Protein AF-A0A1G6M9G3-F1 (afdb_monomer)

Radius of gyration: 23.03 Å; Cα contacts (8 Å, |Δi|>4): 434; chains: 1; bounding box: 48×39×80 Å

Foldseek 3Di:
DDDDDDPPPPDDPDDPDPDDQDEDEAQDKDKDWWAPDFAPDDKDKDKPDDFDKDKAFDAAPDDDDPVSCVRRPPTGIIIIGHHFPDQDQAKIKMKIWTFHDPYPVGTDTDIDIHIHGALWHWDFPVPQEDEAQDKTKTFTPVQFQKDWDPDDPQWDWDGDRRIITIHGHNPDDWAKDKTKIARPVDRRRIHIDIGTHD

Mean predicted aligned error: 11.45 Å

Secondary structure (DSSP, 8-state):
------------S-----SS--EE-TT-EEEEEEPSPBPSS--EEEESSS---EEEEE---S---HHHHHHHTT-EEEEEEPPSS---SS-EEEEEEEEESSSTTT-EEEEEEEEE--SS-EE-TT-SEE-TT-EEEEEETT---EEESSPPTTEEEEEETTEEEEEEPTTPPSEEEEEEEEETTEEEEEEEEEEEE-

Sequence (198 aa):
MRISDHPIIRERYADFGPTLAASMQPGGDGFVLVPSPIAPFPTTVVVGGTLAVNAQLVPATATLSAQTTAFLGDGGAMQVQAPVGEPPEDTVPLTITIQVGADAASAVPVRCTFDLVPAFTLTSAGGFNVAPGTTITLTSSDGTAIQAVSPPAGLTIVATGADLAVTVDAGHAVGPVTVQAVDGGNAQRQARRVITVA

pLDDT: mean 75.89, std 20.18, range [24.64, 98.0]

Solvent-accessible surface area (backbone atoms only — not comparable to full-atom values): 11332 Å² total; per-residue (Å²): 141,80,88,75,88,72,81,81,79,80,75,68,96,71,78,88,68,84,81,73,66,52,71,41,43,47,56,36,80,45,75,48,80,39,56,50,44,63,23,99,63,86,70,47,77,48,52,62,76,90,65,72,66,51,71,46,83,40,77,76,80,70,91,67,53,72,69,55,47,66,69,22,62,85,30,42,33,30,42,35,37,39,35,66,96,58,35,42,56,52,76,29,58,32,39,37,40,38,51,37,16,89,35,84,90,67,38,44,79,46,77,50,67,33,34,40,35,32,72,42,36,61,41,45,97,81,56,52,69,44,42,56,58,39,72,48,58,38,32,37,72,78,62,50,42,38,34,73,51,78,66,51,91,58,44,51,73,48,59,57,56,31,33,34,43,39,32,34,35,67,83,47,74,74,43,81,44,73,47,39,36,23,33,70,91,39,78,75,38,30,23,23,38,73,32,35,34,96

Structure (mmCIF, N/CA/C/O backbone):
data_AF-A0A1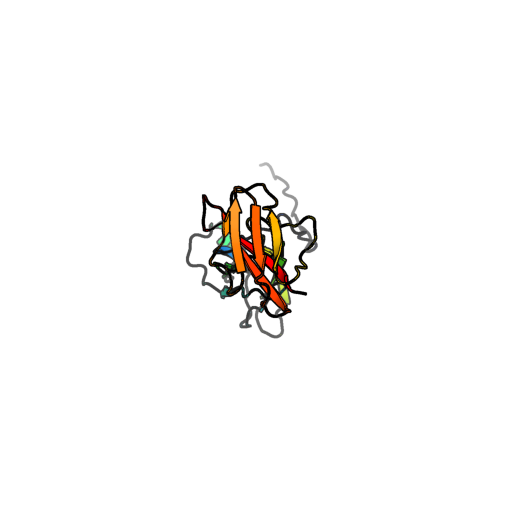G6M9G3-F1
#
_entry.id   AF-A0A1G6M9G3-F1
#
loop_
_atom_site.group_PDB
_atom_site.id
_atom_site.type_symbol
_atom_site.label_atom_id
_atom_site.label_alt_id
_atom_site.label_comp_id
_atom_site.label_asym_id
_atom_site.label_entity_id
_atom_site.label_seq_id
_atom_site.pdbx_PDB_ins_code
_atom_site.Cartn_x
_atom_site.Cartn_y
_atom_site.Cartn_z
_atom_site.occupancy
_atom_site.B_iso_or_equiv
_atom_site.auth_seq_id
_atom_site.auth_comp_id
_atom_site.auth_asym_id
_atom_site.auth_atom_id
_atom_site.pdbx_PDB_model_num
ATOM 1 N N . MET A 1 1 ? 20.376 24.027 -56.559 1.00 38.16 1 MET A N 1
ATOM 2 C CA . MET A 1 1 ? 21.511 23.412 -55.843 1.00 38.16 1 MET A CA 1
ATOM 3 C C . MET A 1 1 ? 21.722 24.192 -54.553 1.00 38.16 1 MET A C 1
ATOM 5 O O . MET A 1 1 ? 22.297 25.269 -54.584 1.00 38.16 1 MET A O 1
ATOM 9 N N . ARG A 1 2 ? 21.129 23.724 -53.452 1.00 24.64 2 ARG A N 1
ATOM 10 C CA . ARG A 1 2 ? 21.354 24.254 -52.103 1.00 24.64 2 ARG A CA 1
ATOM 11 C C . ARG A 1 2 ? 21.867 23.084 -51.277 1.00 24.64 2 ARG A C 1
ATOM 13 O O . ARG A 1 2 ? 21.131 22.132 -51.049 1.00 24.64 2 ARG A O 1
ATOM 20 N N . ILE A 1 3 ? 23.150 23.143 -50.950 1.00 32.06 3 ILE A N 1
ATOM 21 C CA . ILE A 1 3 ? 23.778 22.299 -49.941 1.00 32.06 3 ILE A CA 1
ATOM 22 C C . ILE A 1 3 ? 23.238 22.836 -48.619 1.00 32.06 3 ILE A C 1
ATOM 24 O O . ILE A 1 3 ? 23.460 24.001 -48.297 1.00 32.06 3 ILE A O 1
ATOM 28 N N . SER A 1 4 ? 22.410 22.042 -47.944 1.00 27.11 4 SER A N 1
ATOM 29 C CA . SER A 1 4 ? 21.968 22.352 -46.592 1.00 27.11 4 SER A CA 1
ATOM 30 C C . SER A 1 4 ? 22.915 21.624 -45.656 1.00 27.11 4 SER A C 1
ATOM 32 O O . SER A 1 4 ? 22.907 20.396 -45.595 1.00 27.11 4 SER A O 1
ATOM 34 N N . ASP A 1 5 ? 23.754 22.398 -44.978 1.00 29.56 5 ASP A N 1
ATOM 35 C CA . ASP A 1 5 ? 24.598 21.937 -43.889 1.00 29.56 5 ASP A CA 1
ATOM 36 C C . ASP A 1 5 ? 23.695 21.411 -42.767 1.00 29.56 5 ASP A C 1
ATOM 38 O O . ASP A 1 5 ? 23.015 22.170 -42.072 1.00 29.56 5 ASP A O 1
ATOM 42 N N . HIS A 1 6 ? 23.640 20.092 -42.610 1.00 27.36 6 HIS A N 1
ATOM 43 C CA . HIS A 1 6 ? 23.164 19.481 -41.378 1.00 27.36 6 HIS A CA 1
ATOM 44 C C . HIS A 1 6 ? 24.383 19.188 -40.508 1.00 27.36 6 HIS A C 1
ATOM 46 O O . HIS A 1 6 ? 25.236 18.394 -40.915 1.00 27.36 6 HIS A O 1
ATOM 52 N N . PRO A 1 7 ? 24.513 19.827 -39.331 1.00 27.89 7 PRO A N 1
ATOM 53 C CA . PRO A 1 7 ? 25.553 19.453 -38.396 1.00 27.89 7 PRO A CA 1
ATOM 54 C C . PRO A 1 7 ? 25.323 18.001 -37.974 1.00 27.89 7 PRO A C 1
ATOM 56 O O . PRO A 1 7 ? 24.229 17.618 -37.561 1.00 27.89 7 PRO A O 1
ATOM 59 N N . ILE A 1 8 ? 26.376 17.192 -38.092 1.00 32.28 8 ILE A N 1
ATOM 60 C CA . ILE A 1 8 ? 26.452 15.865 -37.490 1.00 32.28 8 ILE A CA 1
ATOM 61 C C . ILE A 1 8 ? 26.352 16.081 -35.981 1.00 32.28 8 ILE A C 1
ATOM 63 O O . ILE A 1 8 ? 27.328 16.460 -35.330 1.00 32.28 8 ILE A O 1
ATOM 67 N N . ILE A 1 9 ? 25.164 15.862 -35.428 1.00 29.09 9 ILE A N 1
ATOM 68 C CA . ILE A 1 9 ? 24.959 15.797 -33.989 1.00 29.09 9 ILE A CA 1
ATOM 69 C C . ILE A 1 9 ? 25.616 14.491 -33.518 1.00 29.09 9 ILE A C 1
ATOM 71 O O . ILE A 1 9 ? 25.000 13.432 -33.465 1.00 29.09 9 ILE A O 1
ATOM 75 N N . ARG A 1 10 ? 26.918 14.554 -33.212 1.00 32.94 10 ARG A N 1
ATOM 76 C CA . ARG A 1 10 ? 27.557 13.625 -32.272 1.00 32.94 10 ARG A CA 1
ATOM 77 C C . ARG A 1 10 ? 27.086 14.015 -30.873 1.00 32.94 10 ARG A C 1
ATOM 79 O O . ARG A 1 10 ? 27.815 14.663 -30.121 1.00 32.94 10 ARG A O 1
ATOM 86 N N . GLU A 1 11 ? 25.851 13.663 -30.536 1.00 29.70 11 GLU A N 1
ATOM 87 C CA . GLU A 1 11 ? 25.364 13.777 -29.165 1.00 29.70 11 GLU A CA 1
ATOM 88 C C . GLU A 1 11 ? 25.949 12.637 -28.331 1.00 29.70 11 GLU A C 1
ATOM 90 O O . GLU A 1 11 ? 25.570 11.474 -28.418 1.00 29.70 11 GLU A O 1
ATOM 95 N N . ARG A 1 12 ? 27.006 13.020 -27.613 1.00 27.17 12 ARG A N 1
ATOM 96 C CA . ARG A 1 12 ? 27.375 12.614 -26.254 1.00 27.17 12 ARG A CA 1
ATOM 97 C C . ARG A 1 12 ? 26.596 11.418 -25.686 1.00 27.17 12 ARG A C 1
ATOM 99 O O . ARG A 1 12 ? 25.501 11.557 -25.157 1.00 27.17 12 ARG A O 1
ATOM 106 N N . TYR A 1 13 ? 27.279 10.279 -25.647 1.00 40.88 13 TYR A N 1
ATOM 107 C CA . TYR A 1 13 ? 27.131 9.286 -24.584 1.00 40.88 13 TYR A CA 1
ATOM 108 C C . TYR A 1 13 ? 27.525 9.929 -23.240 1.00 40.88 13 TYR A C 1
ATOM 110 O O . TYR A 1 13 ? 28.697 9.913 -22.875 1.00 40.88 13 TYR A O 1
ATOM 118 N N . ALA A 1 14 ? 26.580 10.564 -22.553 1.00 33.91 14 ALA A N 1
ATOM 119 C CA . ALA A 1 14 ? 26.603 10.837 -21.114 1.00 33.91 14 ALA A CA 1
ATOM 120 C C . ALA A 1 14 ? 25.276 11.508 -20.740 1.00 33.91 14 ALA A C 1
ATOM 122 O O . ALA A 1 14 ? 24.900 12.505 -21.349 1.00 33.91 14 ALA A O 1
ATOM 123 N N . ASP A 1 15 ? 24.611 10.961 -19.728 1.00 33.66 15 ASP A N 1
ATOM 124 C CA . ASP A 1 15 ? 23.502 11.583 -19.001 1.00 33.66 15 ASP A CA 1
ATOM 125 C C . ASP A 1 15 ? 22.139 11.620 -19.713 1.00 33.66 15 ASP A C 1
ATOM 127 O O . ASP A 1 15 ? 21.546 12.674 -19.938 1.00 33.66 15 ASP A O 1
ATOM 131 N N . PHE A 1 16 ? 21.542 10.439 -19.921 1.00 36.03 16 PHE A N 1
ATOM 132 C CA . PHE A 1 16 ? 20.084 10.339 -19.786 1.00 36.03 16 PHE A CA 1
ATOM 133 C C . PHE A 1 16 ? 19.729 10.553 -18.306 1.00 36.03 16 PHE A C 1
ATOM 135 O O . PHE A 1 16 ? 19.611 9.605 -17.530 1.00 36.03 16 PHE A O 1
ATOM 142 N N . GLY A 1 17 ? 19.601 11.817 -17.897 1.00 31.59 17 GLY A N 1
ATOM 143 C CA . GLY A 1 17 ? 18.890 12.170 -16.671 1.00 31.59 17 GLY A CA 1
ATOM 144 C C . GLY A 1 17 ? 17.433 11.690 -16.777 1.00 31.59 17 GLY A C 1
ATOM 145 O O . GLY A 1 17 ? 16.837 11.808 -17.854 1.00 31.59 17 GLY A O 1
ATOM 146 N N . PRO A 1 18 ? 16.854 11.115 -15.707 1.00 41.16 18 PRO A N 1
ATOM 147 C CA . PRO A 1 18 ? 15.586 10.398 -15.767 1.00 41.16 18 PRO A CA 1
ATOM 148 C C . PRO A 1 18 ? 14.461 11.400 -16.010 1.00 41.16 18 PRO A C 1
ATOM 150 O O . PRO A 1 18 ? 14.007 12.085 -15.095 1.00 41.16 18 PRO A O 1
ATOM 153 N N . THR A 1 19 ? 14.032 11.541 -17.260 1.00 39.97 19 THR A N 1
ATOM 154 C CA . THR A 1 19 ? 12.950 12.465 -17.594 1.00 39.97 19 THR A CA 1
ATOM 155 C C . T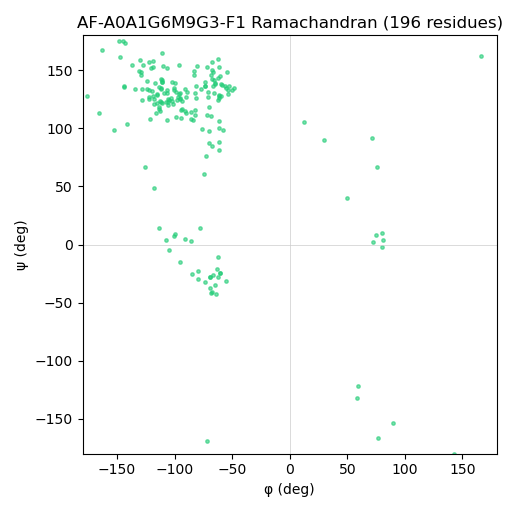HR A 1 19 ? 11.667 11.653 -17.704 1.00 39.97 19 THR A C 1
ATOM 157 O O . THR A 1 19 ? 11.519 10.861 -18.630 1.00 39.97 19 THR A O 1
ATOM 160 N N . LEU A 1 20 ? 10.795 11.873 -16.710 1.00 41.44 20 LEU A N 1
ATOM 161 C CA . LEU A 1 20 ? 9.629 11.087 -16.280 1.00 41.44 20 LEU A CA 1
ATOM 162 C C . LEU A 1 20 ? 10.022 9.774 -15.590 1.00 41.44 20 LEU A C 1
ATOM 164 O O . LEU A 1 20 ? 10.158 8.736 -16.231 1.00 41.44 20 LEU A O 1
ATOM 168 N N . ALA A 1 21 ? 10.149 9.809 -14.258 1.00 50.72 21 ALA A N 1
ATOM 169 C CA . ALA A 1 21 ? 9.952 8.602 -13.464 1.00 50.72 21 ALA A CA 1
ATOM 170 C C . ALA A 1 21 ? 8.530 8.121 -13.776 1.00 50.72 21 ALA A C 1
ATOM 172 O O . ALA A 1 21 ? 7.554 8.706 -13.306 1.00 50.72 21 ALA A O 1
ATOM 173 N N . ALA A 1 22 ? 8.400 7.147 -14.677 1.00 65.75 22 ALA A N 1
ATOM 174 C CA . ALA A 1 22 ? 7.125 6.494 -14.898 1.00 65.75 22 ALA A CA 1
ATOM 175 C C . ALA A 1 22 ? 6.640 6.008 -13.526 1.00 65.75 22 ALA A C 1
ATOM 177 O O . ALA A 1 22 ? 7.424 5.473 -12.745 1.00 65.75 22 ALA A O 1
ATOM 178 N N . SER A 1 23 ? 5.383 6.260 -13.187 1.00 72.62 23 SER A N 1
ATOM 179 C CA . SER A 1 23 ? 4.788 5.656 -12.006 1.00 72.62 23 SER A CA 1
ATOM 180 C C . SER A 1 23 ? 3.907 4.502 -12.446 1.00 72.62 23 SER A C 1
ATOM 182 O O . SER A 1 23 ? 3.212 4.565 -13.461 1.00 72.62 23 SER A O 1
ATOM 184 N N . MET A 1 24 ? 3.964 3.422 -11.685 1.00 79.69 24 MET A N 1
ATOM 185 C CA . MET A 1 24 ? 3.084 2.279 -11.819 1.00 79.69 24 MET A CA 1
ATOM 186 C C . MET A 1 24 ? 2.172 2.249 -10.600 1.00 79.69 24 MET A C 1
ATOM 188 O O . MET A 1 24 ? 2.613 2.515 -9.481 1.00 79.69 24 MET A O 1
ATOM 192 N N . GLN A 1 25 ? 0.899 1.934 -10.814 1.00 80.38 25 GLN A N 1
ATOM 193 C CA . GLN A 1 25 ? -0.020 1.621 -9.727 1.00 80.38 25 GLN A CA 1
ATOM 194 C C . GLN A 1 25 ? -0.105 0.100 -9.540 1.00 80.38 25 GLN A C 1
ATOM 196 O O . GLN A 1 25 ? 0.129 -0.647 -10.494 1.00 80.38 25 GLN A O 1
ATOM 201 N N . PRO A 1 26 ? -0.447 -0.377 -8.333 1.00 77.12 26 PRO A N 1
ATOM 202 C CA . PRO A 1 26 ? -0.763 -1.781 -8.081 1.00 77.12 26 PRO A CA 1
ATOM 203 C C . PRO A 1 26 ? -1.759 -2.335 -9.107 1.00 77.12 26 PRO A C 1
ATOM 205 O O . PRO A 1 26 ? -2.740 -1.674 -9.440 1.00 77.12 26 PRO A O 1
ATOM 208 N N . GLY A 1 27 ? -1.484 -3.532 -9.629 1.00 72.12 27 GLY A N 1
ATOM 209 C CA . GLY A 1 27 ? -2.259 -4.152 -10.710 1.00 72.12 27 GLY A CA 1
ATOM 210 C C . GLY A 1 27 ? -2.081 -3.539 -12.105 1.00 72.12 27 GLY A C 1
ATOM 211 O O . GLY A 1 27 ? -2.735 -3.988 -13.043 1.00 72.12 27 GLY A O 1
ATOM 212 N N . GLY A 1 28 ? -1.218 -2.532 -12.260 1.00 72.94 28 GLY A N 1
ATOM 213 C CA . GLY A 1 28 ? -0.851 -1.973 -13.557 1.00 72.94 28 GLY A CA 1
ATOM 214 C C . GLY A 1 28 ? 0.200 -2.805 -14.296 1.00 72.94 28 GLY A C 1
ATOM 215 O O . GLY A 1 28 ? 1.040 -3.471 -13.685 1.00 72.94 28 GLY A O 1
ATOM 216 N N . ASP A 1 29 ? 0.175 -2.699 -15.625 1.00 71.62 29 ASP A N 1
ATOM 217 C CA . ASP A 1 29 ? 1.215 -3.202 -16.521 1.00 71.62 29 ASP A CA 1
ATOM 218 C C . ASP A 1 29 ? 2.141 -2.056 -16.951 1.00 71.62 29 ASP A C 1
ATOM 220 O O . ASP A 1 29 ? 1.690 -0.958 -17.287 1.00 71.62 29 ASP A O 1
ATOM 224 N N . GLY A 1 30 ? 3.444 -2.322 -17.001 1.00 71.75 30 GLY A N 1
ATOM 225 C CA . GLY A 1 30 ? 4.434 -1.439 -17.611 1.00 71.75 30 GLY A CA 1
ATOM 226 C C . GLY A 1 30 ? 5.339 -2.192 -18.570 1.00 71.75 30 GLY A C 1
ATOM 227 O O . GLY A 1 30 ? 5.499 -3.408 -18.475 1.00 71.75 30 GLY A O 1
ATOM 228 N N . PHE A 1 31 ? 5.95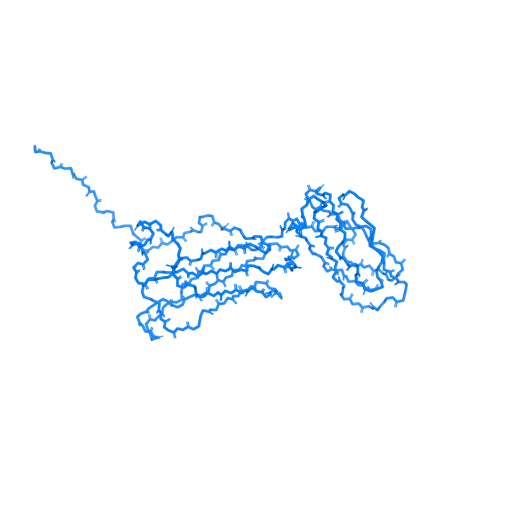8 -1.454 -19.487 1.00 71.81 31 PHE A N 1
ATOM 229 C CA . PHE A 1 31 ? 6.915 -2.008 -20.437 1.00 71.81 31 PHE A CA 1
ATOM 230 C C . PHE A 1 31 ? 8.257 -1.300 -20.304 1.00 71.81 31 PHE A C 1
ATOM 232 O O . PHE A 1 31 ? 8.332 -0.076 -20.398 1.00 71.81 31 PHE A O 1
ATOM 239 N N . VAL A 1 32 ? 9.324 -2.078 -20.130 1.00 74.00 32 VAL A N 1
ATOM 240 C CA . VAL A 1 32 ? 10.702 -1.595 -20.245 1.00 74.00 32 VAL A CA 1
ATOM 241 C C . VAL A 1 32 ? 11.240 -2.014 -21.601 1.00 74.00 32 VAL A C 1
ATOM 243 O O . VAL A 1 32 ? 11.273 -3.198 -21.931 1.00 74.00 32 VAL A O 1
ATOM 246 N N . LEU A 1 33 ? 11.644 -1.032 -22.399 1.00 74.31 33 LEU A N 1
ATOM 247 C CA . LEU A 1 33 ? 12.260 -1.271 -23.696 1.00 74.31 33 LEU A CA 1
ATOM 248 C C . LEU A 1 33 ? 13.743 -1.598 -23.501 1.00 74.31 33 LEU A C 1
ATOM 250 O O . LEU A 1 33 ? 14.472 -0.840 -22.862 1.00 74.31 33 LEU A O 1
ATOM 254 N N . VAL A 1 34 ? 14.180 -2.733 -24.043 1.00 72.69 34 VAL A N 1
ATOM 255 C CA . VAL A 1 34 ? 15.522 -3.284 -23.847 1.00 72.69 34 VAL A CA 1
ATOM 256 C C . VAL A 1 34 ? 16.280 -3.263 -25.175 1.00 72.69 34 VAL A C 1
ATOM 258 O O . VAL A 1 34 ? 15.864 -3.952 -26.110 1.00 72.69 34 VAL A O 1
ATOM 261 N N . PRO A 1 35 ? 17.381 -2.502 -25.288 1.00 69.19 35 PRO A N 1
ATOM 262 C CA . PRO A 1 35 ? 18.172 -2.463 -26.512 1.00 69.19 35 PRO A CA 1
ATOM 263 C C . PRO A 1 35 ? 18.888 -3.796 -26.781 1.00 69.19 35 PRO A C 1
ATOM 265 O O . PRO A 1 35 ? 19.247 -4.526 -25.857 1.00 69.19 35 PRO A O 1
ATOM 268 N N . SER A 1 36 ? 19.108 -4.093 -28.063 1.00 68.38 36 SER A N 1
ATOM 269 C CA . SER A 1 36 ? 19.947 -5.207 -28.520 1.00 68.38 36 SER A CA 1
ATOM 270 C C . SER A 1 36 ? 21.443 -4.949 -28.277 1.00 68.38 36 SER A C 1
ATOM 272 O O . SER A 1 36 ? 21.870 -3.791 -28.353 1.00 68.38 36 SER A O 1
ATOM 274 N N . PRO A 1 37 ? 22.275 -5.997 -28.108 1.00 67.69 37 PRO A N 1
ATOM 275 C CA . PRO A 1 37 ? 21.919 -7.405 -27.876 1.00 67.69 37 PRO A CA 1
ATOM 276 C C . PRO A 1 37 ? 21.618 -7.704 -26.400 1.00 67.69 37 PRO A C 1
ATOM 278 O O . PRO A 1 37 ? 22.244 -7.146 -25.501 1.00 67.69 37 PRO A O 1
ATOM 281 N N . ILE A 1 38 ? 20.675 -8.616 -26.142 1.00 62.34 38 ILE A N 1
ATOM 282 C CA . ILE A 1 38 ? 20.349 -9.080 -24.784 1.00 62.34 38 ILE A CA 1
ATOM 283 C C . ILE A 1 38 ? 21.163 -10.343 -24.500 1.00 62.34 38 ILE A C 1
ATOM 285 O O . ILE A 1 38 ? 20.981 -11.365 -25.163 1.00 62.34 38 ILE A O 1
ATOM 289 N N . ALA A 1 39 ? 22.051 -10.282 -23.507 1.00 61.38 39 ALA A N 1
ATOM 290 C CA . ALA A 1 39 ? 22.825 -11.447 -23.099 1.00 61.38 39 ALA A CA 1
ATOM 291 C C . ALA A 1 39 ? 21.891 -12.508 -22.476 1.00 61.38 39 ALA A C 1
ATOM 293 O O . ALA A 1 39 ? 20.903 -12.143 -21.834 1.00 61.38 39 ALA A O 1
ATOM 294 N N . PRO A 1 40 ? 22.186 -13.817 -22.600 1.00 55.72 40 PRO A N 1
ATOM 295 C CA . PRO A 1 40 ? 21.360 -14.899 -22.053 1.00 55.72 40 PRO A CA 1
ATOM 296 C C . PRO A 1 40 ? 21.498 -15.018 -20.521 1.00 55.72 40 PRO A C 1
ATOM 298 O O . PRO A 1 40 ? 21.939 -16.038 -19.994 1.00 55.72 40 PRO A O 1
ATOM 301 N N . PHE A 1 41 ? 21.137 -13.964 -19.792 1.00 57.38 41 PHE A N 1
ATOM 302 C CA . PHE A 1 41 ? 21.171 -13.895 -18.335 1.00 57.38 41 PHE A CA 1
ATOM 303 C C . PHE A 1 41 ? 19.780 -13.658 -17.743 1.00 57.38 41 PHE A C 1
ATOM 305 O O . PHE A 1 41 ? 18.928 -13.034 -18.381 1.00 57.38 41 PHE A O 1
ATOM 312 N N . PRO A 1 42 ? 19.543 -14.103 -16.495 1.00 56.62 42 PRO A N 1
ATOM 313 C CA . PRO A 1 42 ? 18.322 -13.762 -15.792 1.00 56.62 42 PRO A CA 1
ATOM 314 C C . PRO A 1 42 ? 18.295 -12.255 -15.528 1.00 56.62 42 PRO A C 1
ATOM 316 O O . PRO A 1 42 ? 19.249 -11.672 -15.011 1.00 56.62 42 PRO A O 1
ATOM 319 N N . THR A 1 43 ? 17.180 -11.624 -15.878 1.00 58.22 43 THR A N 1
ATOM 320 C CA . THR A 1 43 ? 16.879 -10.267 -15.421 1.00 58.22 43 THR A CA 1
ATOM 321 C C . THR A 1 43 ? 16.694 -10.285 -13.912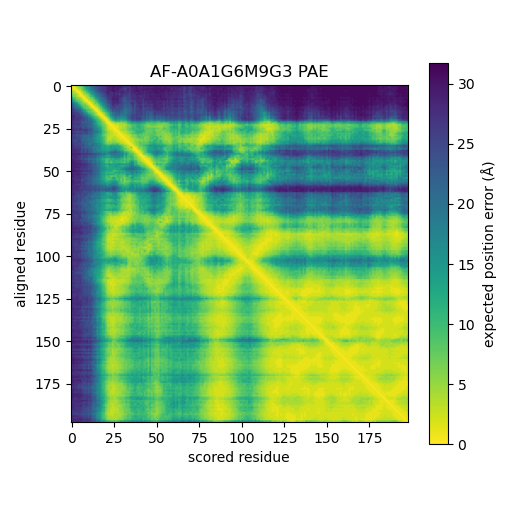 1.00 58.22 43 THR A C 1
ATOM 323 O O . THR A 1 43 ? 16.025 -11.176 -13.386 1.00 58.22 43 THR A O 1
ATOM 326 N N . THR A 1 44 ? 17.242 -9.290 -13.217 1.00 59.00 44 THR A N 1
ATOM 327 C CA . THR A 1 44 ? 16.975 -9.099 -11.792 1.00 59.00 44 THR A CA 1
ATOM 328 C C . THR A 1 44 ? 16.064 -7.898 -11.579 1.00 59.00 44 THR A C 1
ATOM 330 O O . THR A 1 44 ? 16.297 -6.804 -12.099 1.00 59.00 44 THR A O 1
ATOM 333 N N . VAL A 1 45 ? 15.010 -8.110 -10.794 1.00 57.69 45 VAL A N 1
ATOM 334 C CA . VAL A 1 45 ? 14.111 -7.051 -10.336 1.00 57.69 45 VAL A CA 1
ATOM 335 C C . VAL A 1 45 ? 14.278 -6.902 -8.844 1.00 57.69 45 VAL A C 1
ATOM 337 O O . VAL A 1 45 ? 14.137 -7.864 -8.091 1.00 57.69 45 VAL A O 1
ATOM 340 N N . VAL A 1 46 ? 14.612 -5.686 -8.432 1.00 61.06 46 VAL A N 1
ATOM 341 C CA . VAL A 1 46 ? 14.705 -5.305 -7.031 1.00 61.06 46 VAL A CA 1
ATOM 342 C C . VAL A 1 46 ? 13.600 -4.301 -6.763 1.00 61.06 46 VAL A C 1
ATOM 344 O O . VAL A 1 46 ? 13.558 -3.220 -7.351 1.00 61.06 46 VAL A O 1
ATOM 347 N N . VAL A 1 47 ? 12.705 -4.676 -5.861 1.00 59.94 47 VAL A N 1
ATOM 348 C CA . VAL A 1 47 ? 11.654 -3.807 -5.342 1.00 59.94 47 VAL A CA 1
ATOM 349 C C . VAL A 1 47 ? 12.119 -3.314 -3.980 1.00 59.94 47 VAL A C 1
ATOM 351 O O . VAL A 1 47 ? 12.623 -4.105 -3.183 1.00 59.94 47 VAL A O 1
ATOM 354 N N . GLY A 1 48 ? 11.988 -2.019 -3.694 1.00 51.78 48 GLY A N 1
ATOM 355 C CA . GLY A 1 48 ? 12.183 -1.550 -2.324 1.00 51.78 48 GLY A CA 1
ATOM 356 C C . GLY A 1 48 ? 11.143 -2.182 -1.384 1.00 51.78 48 GLY A C 1
ATOM 357 O O . GLY A 1 48 ? 9.943 -2.070 -1.606 1.00 51.78 48 GLY A O 1
ATOM 358 N N . GLY A 1 49 ? 11.579 -2.855 -0.321 1.00 54.88 49 GLY A N 1
ATOM 359 C CA . GLY A 1 49 ? 10.672 -3.479 0.652 1.00 54.88 49 GLY A CA 1
ATOM 360 C C . GLY A 1 49 ? 10.287 -4.926 0.322 1.00 54.88 49 GLY A C 1
ATOM 361 O O . GLY A 1 49 ? 11.057 -5.661 -0.286 1.00 54.88 49 GLY A O 1
ATOM 362 N N . THR A 1 50 ? 9.121 -5.366 0.801 1.00 55.12 50 THR A N 1
ATOM 363 C CA . THR A 1 50 ? 8.686 -6.780 0.822 1.00 55.12 50 THR A CA 1
ATOM 364 C C . THR A 1 50 ? 7.705 -7.169 -0.287 1.00 55.12 50 THR A C 1
ATOM 366 O O . THR A 1 50 ? 7.170 -8.274 -0.265 1.00 55.12 50 THR A O 1
ATOM 369 N N . LEU A 1 51 ? 7.445 -6.287 -1.254 1.00 59.56 51 LEU A N 1
ATOM 370 C CA . LEU A 1 51 ? 6.487 -6.557 -2.327 1.00 59.56 51 LEU A CA 1
ATOM 371 C C . LEU A 1 51 ? 7.060 -7.498 -3.390 1.00 59.56 51 LEU A C 1
ATOM 373 O O . LEU A 1 51 ? 8.160 -7.280 -3.901 1.00 59.56 51 LEU A O 1
ATOM 377 N N . ALA A 1 52 ? 6.273 -8.499 -3.784 1.00 58.72 52 ALA A N 1
ATOM 378 C CA . ALA A 1 52 ? 6.593 -9.356 -4.917 1.00 58.72 52 ALA A CA 1
ATOM 379 C C . ALA A 1 52 ? 6.139 -8.682 -6.222 1.00 58.72 52 ALA A C 1
ATOM 381 O O . ALA A 1 52 ? 4.947 -8.611 -6.508 1.00 58.72 52 ALA A O 1
ATOM 382 N N . VAL A 1 53 ? 7.082 -8.189 -7.029 1.00 57.59 53 VAL A N 1
ATOM 383 C CA . VAL A 1 53 ? 6.798 -7.741 -8.402 1.00 57.59 53 VAL A CA 1
ATOM 384 C C . VAL A 1 53 ? 7.217 -8.827 -9.373 1.00 57.59 53 VAL A C 1
ATOM 386 O O . VAL A 1 53 ? 8.323 -9.360 -9.275 1.00 57.59 53 VAL A O 1
ATOM 389 N N . ASN A 1 54 ? 6.335 -9.138 -10.320 1.00 62.06 54 ASN A N 1
ATOM 390 C CA . ASN A 1 54 ? 6.634 -10.094 -11.367 1.00 62.06 54 ASN A CA 1
ATOM 391 C C . ASN A 1 54 ? 7.119 -9.340 -12.608 1.00 62.06 54 ASN A C 1
ATOM 393 O O . AS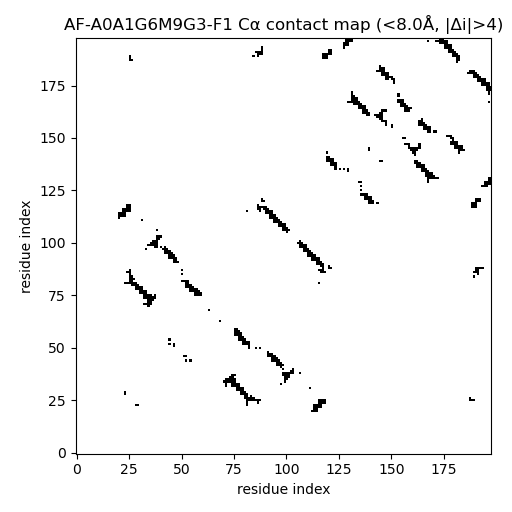N A 1 54 ? 6.456 -8.422 -13.093 1.00 62.06 54 ASN A O 1
ATOM 397 N N . ALA A 1 55 ? 8.287 -9.711 -13.117 1.00 57.66 55 ALA A N 1
ATOM 398 C CA . ALA A 1 55 ? 8.802 -9.175 -14.365 1.00 57.66 55 ALA A CA 1
ATOM 399 C C . ALA A 1 55 ? 9.187 -10.327 -15.269 1.00 57.66 55 ALA A C 1
ATOM 401 O O . ALA A 1 55 ? 9.987 -11.191 -14.906 1.00 57.66 55 ALA A O 1
ATOM 402 N N . GLN A 1 56 ? 8.608 -10.318 -16.460 1.00 61.97 56 GLN A N 1
ATOM 403 C CA . GLN A 1 56 ? 8.829 -11.349 -17.447 1.00 61.97 56 GLN A CA 1
ATOM 404 C C . GLN A 1 56 ? 9.326 -10.697 -18.730 1.00 61.97 56 GLN A C 1
ATOM 406 O O . GLN A 1 56 ? 8.776 -9.704 -19.212 1.00 61.97 56 GLN A O 1
ATOM 411 N N . LEU A 1 57 ? 10.376 -11.279 -19.310 1.00 57.25 57 LEU A N 1
ATOM 412 C CA . LEU A 1 57 ? 10.750 -10.952 -20.676 1.00 57.25 57 LEU A CA 1
ATOM 413 C C . LEU A 1 57 ? 9.645 -11.496 -21.586 1.00 57.25 57 LEU A C 1
ATOM 415 O O . LEU A 1 57 ? 9.468 -12.711 -21.703 1.00 57.25 57 LEU A O 1
ATOM 419 N N . V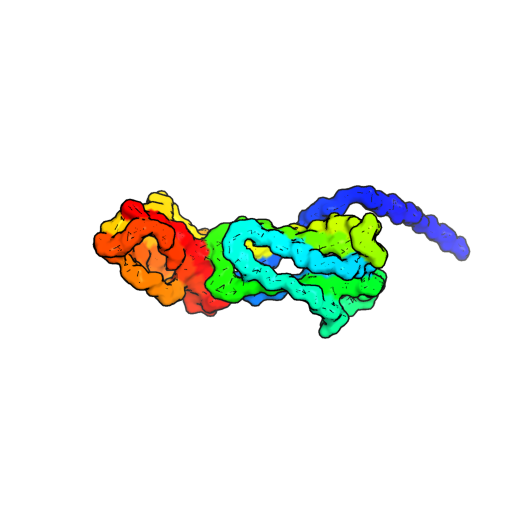AL A 1 58 ? 8.871 -10.600 -22.186 1.00 55.84 58 VAL A N 1
ATOM 420 C CA . VAL A 1 58 ? 7.815 -10.975 -23.122 1.00 55.84 58 VAL A CA 1
ATOM 421 C C . VAL A 1 58 ? 8.370 -10.699 -24.515 1.00 55.84 58 VAL A C 1
ATOM 423 O O . VAL A 1 58 ? 8.794 -9.574 -24.777 1.00 55.84 58 VAL A O 1
ATOM 426 N N . PRO A 1 59 ? 8.424 -11.686 -25.429 1.00 49.34 59 PRO A N 1
ATOM 427 C CA . PRO A 1 59 ? 8.802 -11.390 -26.804 1.00 49.34 59 PRO A CA 1
ATOM 428 C C . PRO A 1 59 ? 7.879 -10.283 -27.307 1.00 49.34 59 PRO A C 1
ATOM 430 O O . PRO A 1 59 ? 6.667 -10.392 -27.117 1.00 49.34 59 PRO A O 1
ATOM 433 N N . ALA A 1 60 ? 8.443 -9.213 -27.880 1.00 49.69 60 ALA A N 1
ATOM 434 C CA . ALA A 1 60 ? 7.716 -8.017 -28.302 1.00 49.69 60 ALA A CA 1
ATOM 435 C C . ALA A 1 60 ? 6.669 -8.377 -29.371 1.00 49.69 60 ALA A C 1
ATOM 437 O O . ALA A 1 60 ? 6.887 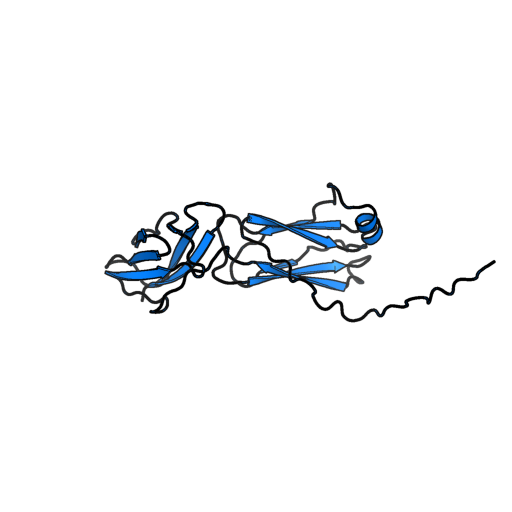-8.252 -30.570 1.00 49.69 60 ALA A O 1
ATOM 438 N N . THR A 1 61 ? 5.525 -8.881 -28.929 1.00 44.97 61 THR A N 1
ATOM 439 C CA . THR A 1 61 ? 4.439 -9.394 -29.761 1.00 44.97 61 THR A CA 1
ATOM 440 C C . THR A 1 61 ? 3.200 -8.552 -29.514 1.00 44.97 61 THR A C 1
ATOM 442 O O . THR A 1 61 ? 2.118 -9.063 -29.271 1.00 44.97 61 THR A O 1
ATOM 445 N N . ALA A 1 62 ? 3.370 -7.228 -29.571 1.00 43.78 62 ALA A N 1
ATOM 446 C CA . ALA A 1 62 ? 2.275 -6.272 -29.691 1.00 43.78 62 ALA A CA 1
ATOM 447 C C . ALA A 1 62 ? 2.805 -4.878 -30.080 1.00 43.78 62 ALA A C 1
ATOM 449 O O . ALA A 1 62 ? 3.478 -4.218 -29.295 1.00 43.78 62 ALA A O 1
ATOM 450 N N . THR A 1 63 ? 2.463 -4.425 -31.292 1.00 52.28 63 THR A N 1
ATOM 451 C CA . THR A 1 63 ? 2.213 -3.003 -31.631 1.00 52.28 63 THR A CA 1
ATOM 452 C C . THR A 1 63 ? 3.253 -1.951 -31.206 1.00 52.28 63 THR A C 1
ATOM 454 O O . THR A 1 63 ? 2.894 -0.836 -30.834 1.00 52.28 63 THR A O 1
ATOM 457 N N . LEU A 1 64 ? 4.551 -2.238 -31.308 1.00 60.78 64 LEU A N 1
ATOM 458 C CA . LEU A 1 64 ? 5.557 -1.173 -31.237 1.00 60.78 64 LEU A CA 1
ATOM 459 C C . LEU A 1 64 ? 5.550 -0.366 -32.544 1.00 60.78 64 LEU A C 1
ATOM 461 O O . LEU A 1 64 ? 5.393 -0.924 -33.631 1.00 60.78 64 LEU A O 1
ATOM 465 N N . SER A 1 65 ? 5.692 0.959 -32.446 1.00 64.69 65 SER A N 1
ATOM 466 C CA . SER A 1 65 ? 5.808 1.808 -33.637 1.00 64.69 65 SER A CA 1
ATOM 467 C C . SER A 1 65 ? 7.057 1.426 -34.441 1.00 64.69 65 SER A C 1
ATOM 469 O O . SER A 1 65 ? 8.051 0.991 -33.862 1.00 64.69 65 SER A O 1
ATOM 471 N N . ALA A 1 66 ? 7.059 1.654 -35.758 1.00 66.06 66 ALA A N 1
ATOM 472 C CA . ALA A 1 66 ? 8.223 1.352 -36.600 1.00 66.06 66 ALA A CA 1
ATOM 473 C C . ALA A 1 66 ? 9.512 2.047 -36.115 1.00 66.06 66 ALA A C 1
ATOM 475 O O . ALA A 1 66 ? 10.600 1.490 -36.240 1.00 66.06 66 ALA A O 1
ATOM 476 N N . GLN A 1 67 ? 9.389 3.235 -35.512 1.00 65.06 67 GLN A N 1
ATOM 477 C CA . GLN A 1 67 ? 10.510 3.954 -34.901 1.00 65.06 67 GLN A CA 1
ATOM 478 C C . GLN A 1 67 ? 11.038 3.232 -33.654 1.00 65.06 67 GLN A C 1
ATOM 480 O O . GLN A 1 67 ? 12.246 3.103 -33.481 1.00 65.06 67 GLN A O 1
ATOM 485 N N . THR A 1 68 ? 10.143 2.711 -32.814 1.00 65.31 68 THR A N 1
ATOM 486 C CA . THR A 1 68 ? 10.497 1.937 -31.618 1.00 65.31 68 THR A CA 1
ATOM 487 C C . THR A 1 68 ? 11.135 0.599 -31.990 1.00 65.31 68 THR A C 1
ATOM 489 O O . THR A 1 68 ? 12.138 0.213 -31.401 1.00 65.31 68 THR A O 1
ATOM 492 N N . THR A 1 69 ? 10.613 -0.085 -33.009 1.00 65.25 69 THR A N 1
ATOM 493 C CA . THR A 1 69 ? 11.199 -1.331 -33.523 1.00 65.25 69 THR A CA 1
ATOM 494 C C . THR A 1 69 ? 12.587 -1.095 -34.121 1.00 65.25 69 THR A C 1
ATOM 496 O O . THR A 1 69 ? 13.508 -1.858 -33.844 1.00 65.25 69 THR A O 1
ATOM 499 N N . ALA A 1 70 ? 12.771 -0.011 -34.884 1.00 65.12 70 ALA A N 1
ATOM 500 C CA . ALA A 1 70 ? 14.074 0.356 -35.439 1.00 65.12 70 ALA A CA 1
ATOM 501 C C . ALA A 1 70 ? 15.102 0.714 -34.353 1.00 65.12 70 ALA A C 1
ATOM 503 O O . ALA A 1 70 ? 16.281 0.413 -34.509 1.00 65.12 70 ALA A O 1
ATOM 504 N N . PHE A 1 71 ? 14.661 1.330 -33.251 1.00 68.19 71 PHE A N 1
ATOM 505 C CA . PHE A 1 71 ? 15.519 1.629 -32.104 1.00 68.19 71 PHE A CA 1
ATOM 506 C C . PHE A 1 71 ? 15.959 0.367 -31.345 1.00 68.19 71 PHE A C 1
ATOM 508 O O . PHE A 1 71 ? 17.093 0.297 -30.879 1.00 68.19 71 PHE A O 1
ATOM 515 N N . LEU A 1 72 ? 15.081 -0.633 -31.219 1.00 65.56 72 LEU A N 1
ATOM 516 C CA . LEU A 1 72 ? 15.357 -1.835 -30.427 1.00 65.56 72 LEU A CA 1
ATOM 517 C C . LEU A 1 72 ? 16.230 -2.868 -31.148 1.00 65.56 72 LEU A C 1
ATOM 519 O O . LEU A 1 72 ? 16.964 -3.595 -30.477 1.00 65.56 72 LEU A O 1
ATOM 523 N N . GLY A 1 73 ? 16.175 -2.940 -32.483 1.00 71.19 73 GLY A N 1
ATOM 524 C CA . GLY A 1 73 ? 16.849 -3.997 -33.249 1.00 71.19 73 GLY A CA 1
ATOM 525 C C . GLY A 1 73 ? 16.356 -5.387 -32.825 1.00 71.19 73 GLY A C 1
ATOM 526 O O . GLY A 1 73 ? 15.154 -5.582 -32.665 1.00 71.19 73 GLY A O 1
ATOM 527 N N . ASP A 1 74 ? 17.277 -6.321 -32.563 1.00 66.06 74 ASP A N 1
ATOM 528 C CA . ASP A 1 74 ? 16.975 -7.653 -31.989 1.00 66.06 74 ASP A CA 1
ATOM 529 C C . ASP A 1 74 ? 16.713 -7.627 -30.466 1.00 66.06 74 ASP A C 1
ATOM 531 O O . ASP A 1 74 ? 16.775 -8.650 -29.782 1.00 66.06 74 ASP A O 1
ATOM 535 N N . GLY A 1 75 ? 16.492 -6.435 -29.911 1.00 68.88 75 GLY A N 1
ATOM 536 C CA . GLY A 1 75 ? 16.152 -6.218 -28.516 1.00 68.88 75 GLY A CA 1
ATOM 537 C C . GLY A 1 75 ? 14.724 -6.661 -28.211 1.00 68.88 75 GLY A C 1
ATOM 538 O O . GLY A 1 75 ? 14.045 -7.310 -29.007 1.00 68.88 75 GLY A O 1
ATOM 539 N N . GLY A 1 76 ? 14.240 -6.302 -27.029 1.00 70.88 76 GLY A N 1
ATOM 540 C CA . GLY A 1 76 ? 12.955 -6.785 -26.541 1.00 70.88 76 GLY A CA 1
ATOM 541 C C . GLY A 1 76 ? 12.198 -5.756 -25.728 1.00 70.88 76 GLY A C 1
ATOM 542 O O . GLY A 1 76 ? 12.691 -4.671 -25.426 1.00 70.88 76 GLY A O 1
ATOM 543 N N . ALA A 1 77 ? 10.982 -6.127 -25.351 1.00 70.56 77 ALA A N 1
ATOM 544 C CA . ALA A 1 77 ? 10.245 -5.449 -24.304 1.00 70.56 77 ALA A CA 1
ATOM 545 C C . ALA A 1 77 ? 10.154 -6.388 -23.103 1.00 70.56 77 ALA A C 1
ATOM 547 O O . ALA A 1 77 ? 9.992 -7.598 -23.234 1.00 70.56 77 ALA A O 1
ATOM 548 N N . MET A 1 78 ? 10.264 -5.830 -21.914 1.00 72.25 78 MET A N 1
ATOM 549 C CA . MET A 1 78 ? 10.001 -6.548 -20.685 1.00 72.25 78 MET A CA 1
ATOM 550 C C . MET A 1 78 ? 8.692 -6.047 -20.125 1.00 72.25 78 MET A C 1
ATOM 552 O O . MET A 1 78 ? 8.557 -4.848 -19.883 1.00 72.25 78 MET A O 1
ATOM 556 N N . GLN A 1 79 ? 7.742 -6.955 -19.934 1.00 72.12 79 GLN A N 1
ATOM 557 C CA . GLN A 1 79 ? 6.523 -6.617 -19.227 1.00 72.12 79 GLN A CA 1
ATOM 558 C C . GLN A 1 79 ? 6.798 -6.712 -17.732 1.00 72.12 79 GLN A C 1
ATOM 560 O O . GLN A 1 79 ? 7.351 -7.700 -17.239 1.00 72.12 79 GLN A O 1
ATOM 565 N N . VAL A 1 80 ? 6.409 -5.668 -17.020 1.00 74.69 80 VAL A N 1
ATOM 566 C CA . VAL A 1 80 ? 6.498 -5.596 -15.570 1.00 74.69 80 VAL A CA 1
ATOM 567 C C . VAL A 1 80 ? 5.089 -5.459 -15.037 1.00 74.69 80 VAL A C 1
ATOM 569 O O . VAL A 1 80 ? 4.360 -4.562 -15.454 1.00 74.69 80 VAL A O 1
ATOM 572 N N . GLN A 1 81 ? 4.716 -6.365 -14.143 1.00 75.81 81 GLN A N 1
ATOM 573 C CA . GLN A 1 81 ? 3.379 -6.432 -13.577 1.00 75.81 81 GLN A CA 1
ATOM 574 C C . GLN A 1 81 ? 3.461 -6.163 -12.085 1.00 75.81 81 GLN A C 1
ATOM 576 O O . GLN A 1 81 ? 4.037 -6.953 -11.329 1.00 75.81 81 GLN A O 1
ATOM 581 N N . ALA A 1 82 ? 2.887 -5.040 -11.657 1.00 74.88 82 ALA A N 1
ATOM 582 C CA . ALA A 1 82 ? 2.740 -4.769 -10.237 1.00 74.88 82 ALA A CA 1
ATOM 583 C C . ALA A 1 82 ? 1.744 -5.763 -9.616 1.00 74.88 82 ALA A C 1
ATOM 585 O O . ALA A 1 82 ? 0.729 -6.084 -10.243 1.00 74.88 82 ALA A O 1
ATOM 586 N N . PRO A 1 83 ? 1.984 -6.230 -8.379 1.00 70.50 83 PRO A N 1
ATOM 587 C CA . PRO A 1 83 ? 1.066 -7.143 -7.719 1.00 70.50 83 PRO A CA 1
ATOM 588 C C . PRO A 1 83 ? -0.324 -6.510 -7.590 1.00 70.50 83 PRO A C 1
ATOM 590 O O . PRO A 1 83 ? -0.473 -5.332 -7.247 1.00 70.50 83 PRO A O 1
ATOM 593 N N . VAL A 1 84 ? -1.351 -7.309 -7.870 1.00 73.38 84 VAL A N 1
ATOM 594 C CA . VAL A 1 84 ? -2.748 -6.951 -7.615 1.00 73.38 84 VAL A CA 1
ATOM 595 C C . VAL A 1 84 ? -3.039 -7.214 -6.143 1.00 73.38 84 VAL A C 1
ATOM 597 O O . VAL A 1 84 ? -2.664 -8.256 -5.614 1.00 73.38 84 VAL A O 1
ATOM 600 N N . GLY A 1 85 ? -3.732 -6.291 -5.478 1.00 76.69 85 GLY A N 1
ATOM 601 C CA . GLY A 1 85 ? -4.185 -6.509 -4.102 1.00 76.69 85 GLY A CA 1
ATOM 602 C C . GLY A 1 85 ? -3.126 -6.290 -3.021 1.00 76.69 85 GLY A C 1
ATOM 603 O O . GLY A 1 85 ? -3.458 -6.367 -1.845 1.00 76.69 85 GLY A O 1
ATOM 604 N N . GLU A 1 86 ? -1.881 -5.970 -3.381 1.00 80.00 86 GLU A N 1
ATOM 605 C CA . GLU A 1 86 ? -0.806 -5.676 -2.424 1.00 80.00 86 GLU A CA 1
ATOM 606 C C . GLU A 1 86 ? -0.171 -4.304 -2.708 1.00 80.00 86 GLU A C 1
ATOM 608 O O . GLU A 1 86 ? 0.992 -4.224 -3.115 1.00 80.00 86 GLU A O 1
ATOM 613 N N . PRO A 1 87 ? -0.913 -3.195 -2.521 1.00 86.06 87 PRO A N 1
ATOM 614 C CA . PRO A 1 87 ? -0.350 -1.863 -2.707 1.00 86.06 87 PRO A CA 1
ATOM 615 C C . PRO A 1 87 ? 0.803 -1.617 -1.715 1.00 86.06 87 PRO A C 1
ATOM 617 O O . PRO A 1 87 ? 0.712 -2.065 -0.567 1.00 86.06 87 PRO A O 1
ATOM 620 N N . PRO A 1 88 ? 1.880 -0.902 -2.096 1.00 87.88 88 PRO A N 1
ATOM 621 C CA . PRO A 1 88 ? 2.866 -0.445 -1.119 1.00 87.88 88 PRO A CA 1
ATOM 622 C C . PRO A 1 88 ? 2.220 0.520 -0.113 1.00 87.88 88 PRO A C 1
ATOM 624 O O . PRO A 1 88 ? 1.171 1.100 -0.379 1.00 87.88 88 PRO A O 1
ATOM 627 N N . GLU A 1 89 ? 2.835 0.697 1.058 1.00 90.56 89 GLU A N 1
ATOM 628 C CA . GLU A 1 89 ? 2.327 1.665 2.044 1.00 90.56 89 GLU A CA 1
ATOM 629 C C . GLU A 1 89 ? 2.606 3.117 1.635 1.00 90.56 89 GLU A C 1
ATOM 631 O O . GLU A 1 89 ? 1.809 4.009 1.916 1.00 90.56 89 GLU A O 1
ATOM 636 N N . ASP A 1 90 ? 3.728 3.325 0.947 1.00 88.31 90 ASP A N 1
ATOM 637 C CA . ASP A 1 90 ? 4.236 4.606 0.467 1.00 88.31 90 ASP A CA 1
ATOM 638 C C . ASP A 1 90 ? 4.885 4.395 -0.914 1.00 88.31 90 ASP A C 1
ATOM 640 O O . ASP A 1 90 ? 5.007 3.263 -1.380 1.00 88.31 90 ASP A O 1
ATOM 644 N N . THR A 1 91 ? 5.302 5.458 -1.602 1.00 87.25 91 THR A N 1
ATOM 645 C CA . THR A 1 91 ? 6.000 5.310 -2.890 1.00 87.25 91 THR A CA 1
ATOM 646 C C . THR A 1 91 ? 7.289 4.506 -2.731 1.00 87.25 91 THR A C 1
ATOM 648 O O . THR A 1 91 ? 8.144 4.836 -1.909 1.00 87.25 91 THR A O 1
ATOM 651 N N . VAL A 1 92 ? 7.443 3.469 -3.553 1.00 84.31 92 VAL A N 1
ATOM 652 C CA . VAL A 1 92 ? 8.597 2.571 -3.542 1.00 84.31 92 VAL A CA 1
ATOM 653 C C . VAL A 1 92 ? 9.316 2.634 -4.889 1.00 84.31 92 VAL A C 1
ATOM 655 O O . VAL A 1 92 ? 8.680 2.376 -5.912 1.00 84.31 92 VAL A O 1
ATOM 658 N N . PRO A 1 93 ? 10.639 2.873 -4.925 1.00 81.44 93 PRO A N 1
ATOM 659 C CA . PRO A 1 93 ? 11.391 2.751 -6.162 1.00 81.44 93 PRO A CA 1
ATOM 660 C C . PRO A 1 93 ? 11.511 1.276 -6.555 1.00 81.44 93 PRO A C 1
ATOM 662 O O . PRO A 1 93 ? 11.914 0.416 -5.763 1.00 81.44 93 PRO A O 1
ATOM 665 N N . LEU A 1 94 ? 11.207 0.991 -7.811 1.00 76.94 94 LEU A N 1
ATOM 666 C CA . LEU A 1 94 ? 11.426 -0.291 -8.451 1.00 76.94 94 LEU A CA 1
ATOM 667 C C . LEU A 1 94 ? 12.606 -0.158 -9.402 1.00 76.94 94 LEU A C 1
ATOM 669 O O . LEU A 1 94 ? 12.605 0.684 -10.295 1.00 76.94 94 LEU A O 1
ATOM 673 N N . THR A 1 95 ? 13.630 -0.986 -9.201 1.00 78.38 95 THR A N 1
ATOM 674 C CA . THR A 1 95 ? 14.817 -1.006 -10.058 1.00 78.38 95 THR A CA 1
ATOM 675 C C . THR A 1 95 ? 14.926 -2.335 -10.786 1.00 78.38 95 THR A C 1
ATOM 677 O O . THR A 1 95 ? 15.047 -3.397 -10.175 1.00 78.38 95 THR A O 1
ATOM 680 N N . ILE A 1 96 ? 14.940 -2.263 -12.110 1.00 75.31 96 ILE A N 1
ATOM 681 C CA . ILE A 1 96 ? 15.168 -3.395 -13.003 1.00 75.31 96 ILE A CA 1
ATOM 682 C C . ILE A 1 96 ? 16.589 -3.296 -13.527 1.00 75.31 96 ILE A C 1
ATOM 684 O O . ILE A 1 96 ? 16.984 -2.264 -14.072 1.00 75.31 96 ILE A O 1
ATOM 688 N N . THR A 1 97 ? 17.359 -4.369 -13.360 1.00 76.88 97 THR A N 1
ATOM 689 C CA . THR A 1 97 ? 18.699 -4.483 -13.937 1.00 76.88 97 THR A CA 1
ATOM 690 C C . THR A 1 97 ? 18.698 -5.549 -15.020 1.00 76.88 97 THR A C 1
ATOM 692 O O . THR A 1 97 ? 18.373 -6.712 -14.777 1.00 76.88 97 THR A O 1
ATOM 695 N N . ILE A 1 98 ? 19.089 -5.137 -16.221 1.00 73.56 98 ILE A N 1
ATOM 696 C CA . ILE A 1 98 ? 19.145 -5.986 -17.407 1.00 73.56 98 ILE A CA 1
ATOM 697 C C . ILE A 1 98 ? 20.582 -6.008 -17.902 1.00 73.56 98 ILE A C 1
ATOM 699 O O . ILE A 1 98 ? 21.213 -4.963 -18.024 1.00 73.56 98 ILE A O 1
ATOM 703 N N . GLN A 1 99 ? 21.107 -7.194 -18.188 1.00 74.75 99 GLN A N 1
ATOM 704 C CA . GLN A 1 99 ? 22.441 -7.343 -18.762 1.00 74.75 99 GLN A CA 1
ATOM 705 C C . GLN A 1 99 ? 22.351 -7.217 -20.286 1.00 74.75 99 GLN A C 1
ATOM 707 O O . GLN A 1 99 ? 21.733 -8.054 -20.943 1.00 74.75 99 GLN A O 1
ATOM 712 N N . VAL A 1 100 ? 22.954 -6.166 -20.843 1.00 72.94 100 VAL A N 1
ATOM 713 C CA . VAL A 1 100 ? 22.951 -5.880 -22.286 1.00 72.94 100 VAL A CA 1
ATOM 714 C C . VAL A 1 100 ? 24.358 -6.093 -22.835 1.00 72.94 100 VAL A C 1
ATOM 716 O O . VAL A 1 100 ? 25.311 -5.475 -22.367 1.00 72.94 100 VAL A O 1
ATOM 719 N N . GLY A 1 101 ? 24.498 -6.984 -23.811 1.00 70.56 101 GLY A N 1
ATOM 720 C CA . GLY A 1 101 ? 25.764 -7.369 -24.427 1.00 70.56 101 GLY A CA 1
ATOM 721 C C . GLY A 1 101 ? 25.630 -8.637 -25.262 1.00 70.56 101 GLY A C 1
ATOM 722 O O . GLY A 1 101 ? 24.648 -9.368 -25.156 1.00 70.56 101 GLY A O 1
ATOM 723 N N . ALA A 1 102 ? 26.605 -8.872 -26.141 1.00 69.31 102 ALA A N 1
ATOM 724 C CA . ALA A 1 102 ? 26.563 -9.996 -27.078 1.00 69.31 102 ALA A CA 1
ATOM 725 C C . ALA A 1 102 ? 26.729 -11.348 -26.367 1.00 69.31 102 ALA A C 1
ATOM 727 O O . ALA A 1 102 ? 26.224 -12.369 -26.828 1.00 69.31 102 ALA A O 1
ATOM 728 N N . ASP A 1 103 ? 27.428 -11.346 -25.235 1.00 73.50 103 ASP A N 1
ATOM 729 C CA . ASP A 1 103 ? 27.667 -12.519 -24.414 1.00 73.50 103 ASP A CA 1
ATOM 730 C C . ASP A 1 103 ? 27.775 -12.147 -22.934 1.00 73.50 103 ASP A C 1
ATOM 732 O O . ASP A 1 103 ? 27.778 -10.980 -22.539 1.00 73.50 103 ASP A O 1
ATOM 736 N N . ALA A 1 104 ? 27.887 -13.181 -22.107 1.00 67.75 104 ALA A N 1
ATOM 737 C CA . ALA A 1 104 ? 27.962 -13.041 -20.669 1.00 67.75 104 ALA A CA 1
ATOM 738 C C . ALA A 1 104 ? 29.191 -12.261 -20.164 1.00 67.75 104 ALA A C 1
ATOM 740 O O . ALA A 1 104 ? 29.142 -11.661 -19.093 1.00 67.75 104 ALA A O 1
ATOM 741 N N . ALA A 1 105 ? 30.294 -12.295 -20.912 1.00 74.25 105 ALA A N 1
ATOM 742 C CA . ALA A 1 105 ? 31.565 -11.699 -20.513 1.00 74.25 105 ALA A CA 1
ATOM 743 C C . ALA A 1 105 ? 31.650 -10.206 -20.866 1.00 74.25 105 ALA A C 1
ATOM 745 O O . ALA A 1 105 ? 32.394 -9.463 -20.229 1.00 74.25 105 ALA A O 1
ATOM 746 N N . SER A 1 106 ? 30.893 -9.779 -21.876 1.00 76.94 106 SER A N 1
ATOM 747 C CA . SER A 1 106 ? 30.851 -8.410 -22.394 1.00 76.94 106 SER A CA 1
ATOM 748 C C . SER A 1 106 ? 29.592 -7.640 -21.993 1.00 76.94 106 SER A C 1
ATOM 750 O O . SER A 1 106 ? 29.488 -6.451 -22.297 1.00 76.94 106 SER A O 1
ATOM 752 N N . ALA A 1 107 ? 28.640 -8.292 -21.320 1.00 78.12 107 ALA A N 1
ATOM 753 C CA . ALA A 1 107 ? 27.401 -7.657 -20.903 1.00 78.12 107 ALA A CA 1
ATOM 754 C C . ALA A 1 107 ? 27.616 -6.570 -19.845 1.00 78.12 107 ALA A C 1
ATOM 756 O O . ALA A 1 107 ? 28.352 -6.739 -18.872 1.00 78.12 107 ALA A O 1
ATOM 757 N N . VAL A 1 108 ? 26.922 -5.451 -20.040 1.00 78.81 108 VAL A N 1
ATOM 758 C CA . VAL A 1 108 ? 26.908 -4.302 -19.140 1.00 78.81 108 VAL A CA 1
ATOM 759 C C . VAL A 1 108 ? 25.519 -4.190 -18.506 1.00 78.81 108 VAL A C 1
ATOM 761 O O . VAL A 1 108 ? 24.514 -4.277 -19.219 1.00 78.81 108 VAL A O 1
ATOM 764 N N . PRO A 1 109 ? 25.421 -3.962 -17.182 1.00 76.69 109 PRO A N 1
ATOM 765 C CA . PRO A 1 109 ? 24.137 -3.764 -16.530 1.00 76.69 109 PRO A CA 1
ATOM 766 C C . PRO A 1 109 ? 23.525 -2.422 -16.938 1.00 76.69 109 PRO A C 1
ATOM 768 O O . PRO A 1 109 ? 24.055 -1.357 -16.620 1.00 76.69 109 PRO A O 1
ATOM 771 N N . VAL A 1 110 ? 22.360 -2.475 -17.571 1.00 75.88 110 VAL A N 1
ATOM 772 C CA . VAL A 1 110 ? 21.478 -1.331 -17.793 1.00 75.88 110 VAL A CA 1
ATOM 773 C C . VAL A 1 110 ? 20.425 -1.323 -16.695 1.00 75.88 110 VAL A C 1
ATOM 775 O O . VAL A 1 110 ? 19.791 -2.342 -16.416 1.00 75.88 110 VAL A O 1
ATOM 778 N N . ARG A 1 111 ? 20.256 -0.169 -16.048 1.00 78.62 111 ARG A N 1
ATOM 779 C CA . ARG A 1 111 ? 19.296 0.014 -14.960 1.00 78.62 111 ARG A CA 1
ATOM 780 C C . ARG A 1 111 ? 18.151 0.897 -15.419 1.00 78.62 111 ARG A C 1
ATOM 782 O O . ARG A 1 111 ? 18.380 1.979 -15.952 1.00 78.62 111 ARG A O 1
ATOM 789 N N . CYS A 1 112 ? 16.937 0.437 -15.166 1.00 75.00 112 CYS A N 1
ATOM 790 C CA . CYS A 1 112 ? 15.725 1.230 -15.276 1.00 75.00 112 CYS A CA 1
ATOM 791 C C . CYS A 1 112 ? 15.123 1.355 -13.878 1.00 75.00 112 CYS A C 1
ATOM 793 O O . CYS A 1 112 ? 14.964 0.347 -13.189 1.00 75.00 112 CYS A O 1
ATOM 795 N N . THR A 1 113 ? 14.811 2.580 -13.465 1.00 79.31 113 THR A N 1
ATOM 796 C CA . THR A 1 113 ? 14.150 2.846 -12.188 1.00 79.31 113 THR A CA 1
ATOM 797 C C . THR A 1 113 ? 12.860 3.600 -12.444 1.00 79.31 113 THR A C 1
ATOM 799 O O . THR A 1 113 ? 12.842 4.566 -13.206 1.00 79.31 113 THR A O 1
ATOM 802 N N . PHE A 1 114 ? 11.792 3.145 -11.806 1.00 80.56 114 PHE A N 1
ATOM 803 C CA . PHE A 1 114 ? 10.480 3.770 -11.847 1.00 80.56 114 PHE A CA 1
ATOM 804 C C . PHE A 1 114 ? 9.772 3.547 -10.509 1.00 80.56 114 PHE A C 1
ATOM 806 O O . PHE A 1 114 ? 10.169 2.673 -9.741 1.00 80.56 114 PHE A O 1
ATOM 813 N N . ASP A 1 115 ? 8.745 4.333 -10.213 1.00 84.75 115 ASP A N 1
ATOM 814 C CA . ASP A 1 115 ? 8.119 4.323 -8.891 1.00 84.75 115 ASP A CA 1
ATOM 815 C C . ASP A 1 115 ? 6.850 3.469 -8.882 1.00 84.75 115 ASP A C 1
ATOM 817 O O . ASP A 1 115 ? 5.969 3.632 -9.724 1.00 84.75 115 ASP A O 1
ATOM 821 N N . LEU A 1 116 ? 6.722 2.576 -7.902 1.00 83.31 116 LEU A N 1
ATOM 822 C CA . LEU A 1 116 ? 5.457 1.938 -7.559 1.00 83.31 116 LEU A CA 1
ATOM 823 C C . LEU A 1 116 ? 4.757 2.805 -6.510 1.00 83.31 116 LEU A C 1
ATOM 825 O O . LEU A 1 116 ? 5.240 2.950 -5.385 1.00 83.31 116 LEU A O 1
ATOM 829 N N . VAL A 1 117 ? 3.628 3.396 -6.888 1.00 87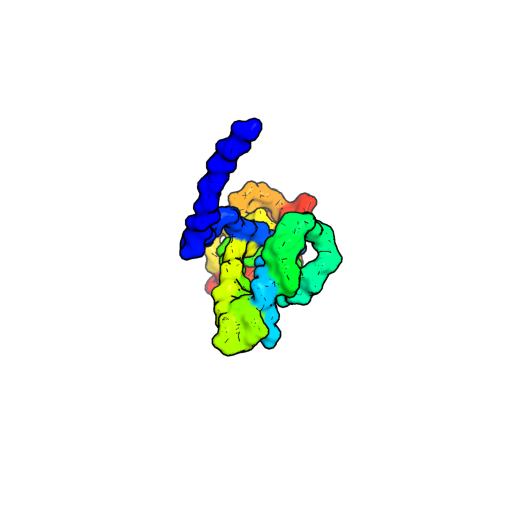.00 117 VAL A N 1
ATOM 830 C CA . VAL A 1 117 ? 2.919 4.399 -6.086 1.00 87.00 117 VAL A CA 1
ATOM 831 C C . VAL A 1 117 ? 1.561 3.833 -5.671 1.00 87.00 117 VAL A C 1
ATOM 833 O O . VAL A 1 117 ? 0.822 3.356 -6.538 1.00 87.00 117 VAL A O 1
ATOM 836 N N . PRO A 1 118 ? 1.190 3.869 -4.379 1.00 88.88 118 PRO A N 1
ATOM 837 C CA . PRO A 1 118 ? -0.152 3.466 -3.981 1.00 88.88 118 PRO A CA 1
ATOM 838 C C . PRO A 1 118 ? -1.194 4.454 -4.522 1.00 88.88 118 PRO A C 1
ATOM 840 O O . PRO A 1 118 ? -0.887 5.607 -4.817 1.00 88.88 118 PRO A O 1
ATOM 843 N N . ALA A 1 119 ? -2.449 4.023 -4.656 1.00 90.38 119 ALA A N 1
ATOM 844 C CA . ALA A 1 119 ? -3.490 4.897 -5.206 1.00 90.38 119 ALA A CA 1
ATOM 845 C C . ALA A 1 119 ? -3.806 6.101 -4.295 1.00 90.38 119 ALA A C 1
ATOM 847 O O . ALA A 1 119 ? -4.284 7.128 -4.781 1.00 90.38 119 ALA A O 1
ATOM 848 N N . PHE A 1 120 ? -3.567 5.929 -2.996 1.00 93.19 120 PHE A N 1
ATOM 849 C CA . PHE A 1 120 ? -3.596 6.907 -1.909 1.00 93.19 120 PHE A CA 1
ATOM 850 C C . PHE A 1 120 ? -2.835 6.302 -0.715 1.00 93.19 120 PHE A C 1
ATOM 852 O O . PHE A 1 120 ? -2.554 5.102 -0.718 1.00 93.19 120 PHE A O 1
ATOM 859 N N . THR A 1 121 ? -2.492 7.088 0.306 1.00 95.12 121 THR A N 1
ATOM 860 C CA . THR A 1 121 ? -1.892 6.557 1.543 1.00 95.12 121 THR A CA 1
ATOM 861 C C . THR A 1 121 ? -2.867 6.663 2.709 1.00 95.12 121 THR A C 1
ATOM 863 O O . THR A 1 121 ? -3.758 7.512 2.728 1.00 95.12 121 THR A O 1
ATOM 866 N N . LEU A 1 122 ? -2.712 5.778 3.695 1.00 96.19 122 LEU A N 1
ATOM 867 C CA . LEU A 1 122 ? -3.442 5.854 4.959 1.00 96.19 122 LEU A CA 1
ATOM 868 C C . LEU A 1 122 ? -2.562 6.531 6.009 1.00 96.19 122 LEU A C 1
ATOM 870 O O . LEU A 1 122 ? -1.424 6.110 6.243 1.00 96.19 122 LEU A O 1
ATOM 874 N N . THR A 1 123 ? -3.100 7.569 6.638 1.00 96.75 123 THR A N 1
ATOM 875 C CA . THR A 1 123 ? -2.397 8.438 7.592 1.00 96.75 123 THR A CA 1
ATOM 876 C C . THR A 1 123 ? -3.097 8.446 8.947 1.00 96.75 123 THR A C 1
ATOM 878 O O . THR A 1 123 ? -4.281 8.143 9.034 1.00 96.75 123 THR A O 1
ATOM 881 N N . SER A 1 124 ? -2.373 8.772 10.018 1.00 96.69 124 SER A N 1
ATOM 882 C CA . SER A 1 124 ? -2.927 8.902 11.372 1.00 96.69 124 SER A CA 1
ATOM 883 C C . SER A 1 124 ? -2.228 10.038 12.107 1.00 96.69 124 SER A C 1
ATOM 885 O O . SER A 1 124 ? -1.000 10.138 12.080 1.00 96.69 124 SER A O 1
ATOM 887 N N . ALA A 1 125 ? -2.998 10.874 12.806 1.00 91.75 125 ALA A N 1
ATOM 888 C CA . ALA A 1 125 ? -2.456 11.965 13.615 1.00 91.75 125 ALA A CA 1
ATOM 889 C C . ALA A 1 125 ? -1.690 11.467 14.857 1.00 91.75 125 ALA A C 1
ATOM 891 O O . ALA A 1 125 ? -0.774 12.138 15.325 1.00 91.75 125 ALA A O 1
ATOM 892 N N . GLY A 1 126 ? -2.054 10.293 15.386 1.00 88.31 126 GLY A N 1
ATOM 893 C CA . GLY A 1 126 ? -1.450 9.696 16.584 1.00 88.31 126 GLY A CA 1
ATOM 894 C C . GLY A 1 126 ? -0.268 8.763 16.301 1.00 88.31 126 GLY A C 1
ATOM 895 O O . GLY A 1 126 ? 0.231 8.120 17.221 1.00 88.31 126 GLY A O 1
ATOM 896 N N . GLY A 1 127 ? 0.166 8.656 15.041 1.00 93.69 127 GLY A N 1
ATOM 897 C CA . GLY A 1 127 ? 1.083 7.607 14.596 1.00 93.69 127 GLY A CA 1
ATOM 898 C C . GLY A 1 127 ? 0.379 6.259 14.414 1.00 93.69 127 GLY A C 1
ATOM 899 O O . GLY A 1 127 ? -0.848 6.195 14.367 1.00 93.69 127 GLY A O 1
ATOM 900 N N . PHE A 1 128 ? 1.160 5.183 14.284 1.00 96.62 128 PHE A N 1
ATOM 901 C CA . PHE A 1 128 ? 0.668 3.845 13.915 1.00 96.62 128 PHE A CA 1
ATOM 902 C C . PHE A 1 128 ? 0.807 2.798 15.028 1.00 96.62 128 PHE A C 1
ATOM 904 O O . PHE A 1 128 ? 0.684 1.606 14.764 1.00 96.62 128 PHE A O 1
ATOM 911 N N . ASN A 1 129 ? 1.062 3.231 16.264 1.00 96.12 129 ASN A N 1
ATOM 912 C CA . ASN A 1 129 ? 1.071 2.353 17.431 1.00 96.12 129 ASN A CA 1
ATOM 913 C C . ASN A 1 129 ? -0.296 2.416 18.115 1.00 96.12 129 ASN A C 1
ATOM 915 O O . ASN A 1 129 ? -0.799 3.507 18.384 1.00 96.12 129 ASN A O 1
ATOM 919 N N . VAL A 1 130 ? -0.886 1.260 18.399 1.00 96.25 130 VAL A N 1
ATOM 920 C CA . VAL A 1 130 ? -2.226 1.143 18.979 1.00 96.25 130 VAL A CA 1
ATOM 921 C C . VAL A 1 130 ? -2.210 0.119 20.111 1.00 96.25 130 VAL A C 1
ATOM 923 O O . VAL A 1 130 ? -1.644 -0.960 19.970 1.00 96.25 130 VAL A O 1
ATOM 926 N N . ALA A 1 131 ? -2.819 0.450 21.246 1.00 96.12 131 ALA A N 1
ATOM 927 C CA . ALA A 1 131 ? -2.925 -0.489 22.358 1.00 96.12 131 ALA A CA 1
ATOM 928 C C . ALA A 1 131 ? -4.119 -1.438 22.150 1.00 96.12 131 ALA A C 1
ATOM 930 O O . ALA A 1 131 ? -5.138 -1.020 21.581 1.00 96.12 131 ALA A O 1
ATOM 931 N N . PRO A 1 132 ? -4.066 -2.685 22.646 1.00 97.19 132 PRO A N 1
ATOM 932 C CA . PRO A 1 132 ? -5.234 -3.561 22.665 1.00 97.19 132 PRO A CA 1
ATOM 933 C C . PRO A 1 132 ? -6.444 -2.887 23.331 1.00 97.19 132 PRO A C 1
ATOM 935 O O . PRO A 1 132 ? -6.321 -2.235 24.368 1.00 97.19 132 PRO A O 1
ATOM 938 N N . GLY A 1 133 ? -7.628 -3.037 22.737 1.00 96.56 133 GLY A N 1
ATOM 939 C CA . GLY A 1 133 ? -8.875 -2.438 23.226 1.00 96.56 133 GLY A CA 1
ATOM 940 C C . GLY A 1 133 ? -9.079 -0.971 22.839 1.00 96.56 133 GLY A C 1
ATOM 941 O O . GLY A 1 133 ? -10.059 -0.365 23.272 1.00 96.56 133 GLY A O 1
ATOM 942 N N . THR A 1 134 ? -8.176 -0.384 22.048 1.00 96.94 134 THR A N 1
ATOM 943 C CA . THR A 1 134 ? -8.261 1.018 21.617 1.00 96.94 134 THR A CA 1
ATOM 944 C C . THR A 1 134 ? -8.548 1.148 20.125 1.00 96.94 134 THR A C 1
ATOM 946 O O . THR A 1 134 ? -8.441 0.186 19.361 1.00 96.94 134 THR A O 1
ATOM 949 N N . THR A 1 135 ? -8.945 2.354 19.716 1.00 96.81 135 THR A N 1
ATOM 950 C CA . THR A 1 135 ? -9.252 2.684 18.323 1.00 96.81 135 THR A CA 1
ATOM 951 C C . THR A 1 135 ? -8.222 3.658 17.772 1.00 96.81 135 THR A C 1
ATOM 953 O O . THR A 1 135 ? -7.930 4.675 18.400 1.00 96.81 135 THR A O 1
ATOM 956 N N . ILE A 1 136 ? -7.735 3.375 16.568 1.00 97.25 136 ILE A N 1
ATOM 957 C CA . ILE A 1 136 ? -6.969 4.299 15.731 1.00 97.25 136 ILE A CA 1
ATOM 958 C C . ILE A 1 136 ? -7.813 4.695 14.518 1.00 97.25 136 ILE A C 1
ATOM 960 O O . ILE A 1 136 ? -8.499 3.858 13.933 1.00 97.25 136 ILE A O 1
ATOM 964 N N . THR A 1 137 ? -7.756 5.967 14.126 1.00 97.94 137 THR A N 1
ATOM 965 C CA . THR A 1 137 ? -8.354 6.433 12.871 1.00 97.94 137 THR A CA 1
ATOM 966 C C . THR A 1 137 ? -7.279 6.503 11.798 1.00 97.94 137 THR A C 1
ATOM 968 O O . THR A 1 137 ? -6.264 7.178 11.980 1.00 97.94 137 THR A O 1
ATOM 971 N N . LEU A 1 138 ? -7.508 5.810 10.685 1.00 97.88 138 LEU A N 1
ATOM 972 C CA . LEU A 1 138 ? -6.699 5.905 9.478 1.00 97.88 138 LEU A CA 1
ATOM 973 C C . LEU A 1 138 ? -7.456 6.713 8.424 1.00 97.88 138 LEU A C 1
ATOM 975 O O . LEU A 1 138 ? -8.565 6.341 8.054 1.00 97.88 138 LEU A O 1
ATOM 979 N N . THR A 1 139 ? -6.849 7.777 7.915 1.00 98.00 139 THR A N 1
ATOM 980 C CA . THR A 1 139 ? -7.472 8.702 6.961 1.00 98.00 139 THR A CA 1
ATOM 981 C C . THR A 1 139 ? -6.786 8.619 5.602 1.00 98.00 139 THR A C 1
ATOM 983 O O . THR A 1 139 ? -5.550 8.615 5.535 1.00 98.00 139 THR A O 1
ATOM 986 N N . SER A 1 140 ? -7.571 8.581 4.520 1.00 97.38 140 SER A N 1
ATOM 987 C CA . SER A 1 140 ? -7.047 8.696 3.155 1.00 97.38 140 SER A CA 1
ATOM 988 C C . SER A 1 140 ? -6.365 10.046 2.953 1.00 97.38 140 SER A C 1
ATOM 990 O O . SER A 1 140 ? -6.975 11.097 3.154 1.00 97.38 140 SER A O 1
ATOM 992 N N . SER A 1 141 ? -5.115 10.032 2.497 1.00 95.94 141 SER A N 1
ATOM 993 C CA . SER A 1 141 ? -4.300 11.234 2.290 1.00 95.94 141 SER A CA 1
ATOM 994 C C . SER A 1 141 ? -4.875 12.226 1.275 1.00 95.94 141 SER A C 1
ATOM 996 O O . SER A 1 141 ? -4.535 13.405 1.309 1.00 95.94 141 SER A O 1
ATOM 998 N N . ASP A 1 142 ? -5.700 11.750 0.343 1.00 94.75 142 ASP A N 1
ATOM 999 C CA . ASP A 1 142 ? -6.282 12.534 -0.753 1.00 94.75 142 ASP A CA 1
ATOM 1000 C C . ASP A 1 142 ? -7.784 12.827 -0.566 1.00 94.75 142 ASP A C 1
ATOM 1002 O O . ASP A 1 142 ? -8.416 13.403 -1.450 1.00 94.75 142 ASP A O 1
ATOM 1006 N N . GLY A 1 143 ? -8.366 12.425 0.571 1.00 94.88 143 GLY A N 1
ATOM 1007 C CA . GLY A 1 143 ? -9.795 12.583 0.854 1.00 94.88 143 GLY A CA 1
ATOM 1008 C C . GLY A 1 143 ? -10.721 11.612 0.107 1.00 94.88 143 GLY A C 1
ATOM 1009 O O . GLY A 1 143 ? -11.940 11.775 0.175 1.00 94.88 143 GLY A O 1
ATOM 1010 N N . THR A 1 144 ? -10.181 10.606 -0.592 1.00 94.81 144 THR A N 1
ATOM 1011 C CA . THR A 1 144 ? -10.970 9.537 -1.224 1.00 94.81 144 THR A CA 1
ATOM 1012 C C . THR A 1 144 ? -11.852 8.841 -0.189 1.00 94.81 144 THR A C 1
ATOM 1014 O O . THR A 1 144 ? -11.393 8.522 0.905 1.00 94.81 144 THR A O 1
ATOM 1017 N N . ALA A 1 145 ? -13.116 8.579 -0.535 1.00 97.19 145 ALA A N 1
ATOM 1018 C CA . ALA A 1 145 ? -13.989 7.765 0.299 1.00 97.19 145 ALA A CA 1
ATOM 1019 C C . ALA A 1 145 ? -13.543 6.299 0.242 1.00 97.19 145 ALA A C 1
ATOM 1021 O O . ALA A 1 145 ? -13.419 5.736 -0.845 1.00 97.19 145 ALA A O 1
ATOM 1022 N N . ILE A 1 146 ? -13.321 5.678 1.396 1.00 97.12 146 ILE A N 1
ATOM 1023 C CA . ILE A 1 146 ? -12.685 4.365 1.495 1.00 97.12 146 ILE A CA 1
ATOM 1024 C C . ILE A 1 146 ? -13.588 3.318 2.137 1.00 97.12 146 ILE A C 1
ATOM 1026 O O . ILE A 1 146 ? -14.535 3.626 2.856 1.00 97.12 146 ILE A O 1
ATOM 1030 N N . GLN A 1 147 ? -13.291 2.055 1.852 1.00 96.19 147 GLN A N 1
ATOM 1031 C CA . GLN A 1 147 ? -13.895 0.873 2.456 1.00 96.19 147 GLN A CA 1
ATOM 1032 C C . GLN A 1 147 ? -12.787 -0.062 2.935 1.00 96.19 147 GLN A C 1
ATOM 1034 O O . GLN A 1 147 ? -11.731 -0.153 2.308 1.00 96.19 147 GLN A O 1
ATOM 1039 N N . ALA A 1 148 ? -13.024 -0.770 4.038 1.00 92.88 148 ALA A N 1
ATOM 1040 C CA . ALA A 1 148 ? -12.083 -1.765 4.534 1.00 92.88 148 ALA A CA 1
ATOM 1041 C C . ALA A 1 148 ? -12.107 -3.017 3.647 1.00 92.88 148 ALA A C 1
ATOM 1043 O O . ALA A 1 148 ? -13.175 -3.529 3.306 1.00 92.88 148 ALA A O 1
ATOM 1044 N N . VAL A 1 149 ? -10.931 -3.547 3.323 1.00 90.50 149 VAL A N 1
ATOM 1045 C CA . VAL A 1 149 ? -10.810 -4.875 2.715 1.00 90.50 149 VAL A CA 1
ATOM 1046 C C . VAL A 1 149 ? -10.662 -5.880 3.844 1.00 90.50 149 VAL A C 1
ATOM 1048 O O . VAL A 1 149 ? -9.676 -5.813 4.564 1.00 90.50 149 VAL A O 1
ATOM 1051 N N . SER A 1 150 ? -11.650 -6.772 3.993 1.00 85.69 150 SER A N 1
ATOM 1052 C CA . SER A 1 150 ? -11.661 -7.927 4.911 1.00 85.69 150 SER A CA 1
ATOM 1053 C C . SER A 1 150 ? -10.830 -7.728 6.192 1.00 85.69 150 SER A C 1
ATOM 1055 O O . SER A 1 150 ? -9.650 -8.086 6.203 1.00 85.69 150 SER A O 1
ATOM 1057 N N . PRO A 1 151 ? -11.422 -7.200 7.278 1.00 84.12 151 PRO A N 1
ATOM 1058 C CA . PRO A 1 151 ? -10.697 -6.928 8.513 1.00 84.12 151 PRO A CA 1
ATOM 1059 C C . PRO A 1 151 ? -9.880 -8.141 8.991 1.00 84.12 151 PRO A C 1
ATOM 1061 O O . PRO A 1 151 ? -10.418 -9.255 9.025 1.00 84.12 151 PRO A O 1
ATOM 1064 N N . PRO A 1 152 ? -8.602 -7.956 9.373 1.00 87.56 152 PRO A N 1
ATOM 1065 C CA . PRO A 1 152 ? -7.837 -8.993 10.050 1.00 87.56 152 PRO A CA 1
ATOM 1066 C C . PRO A 1 152 ? -8.570 -9.497 11.295 1.00 87.56 152 PRO A C 1
ATOM 1068 O O . PRO A 1 152 ? -9.277 -8.742 11.965 1.00 87.56 152 PRO A O 1
ATOM 1071 N N . ALA A 1 153 ? -8.379 -10.773 11.632 1.00 90.56 153 ALA A N 1
ATOM 1072 C CA . ALA A 1 153 ? -8.968 -11.344 12.837 1.00 90.56 153 ALA A CA 1
ATOM 1073 C C . ALA A 1 153 ? -8.563 -10.534 14.081 1.00 90.56 153 ALA A C 1
ATOM 1075 O O . ALA A 1 153 ? -7.395 -10.191 14.259 1.00 90.56 153 ALA A O 1
ATOM 1076 N 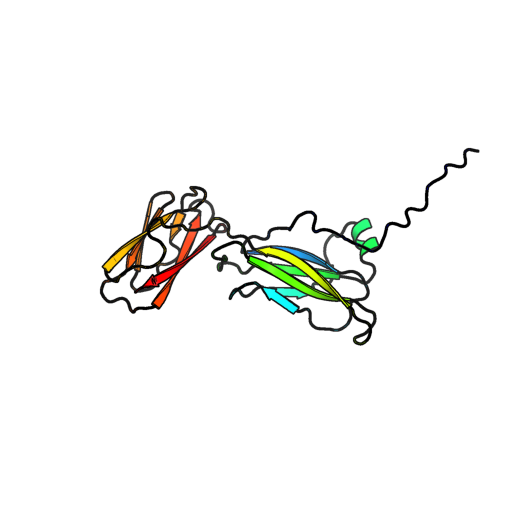N . GLY A 1 154 ? -9.533 -10.248 14.949 1.00 91.75 154 GLY A N 1
ATOM 1077 C CA . GLY A 1 154 ? -9.316 -9.455 16.157 1.00 91.75 154 GLY A CA 1
ATOM 1078 C C . GLY A 1 154 ? -9.286 -7.938 15.941 1.00 91.75 154 GLY A C 1
ATOM 1079 O O . GLY A 1 154 ? -8.898 -7.216 16.858 1.00 91.75 154 GLY A O 1
ATOM 1080 N N . LEU A 1 155 ? -9.659 -7.462 14.745 1.00 95.50 155 LEU A N 1
ATOM 1081 C CA . LEU A 1 155 ? -9.925 -6.054 14.463 1.00 95.50 155 LEU A CA 1
ATOM 1082 C C . LEU A 1 155 ? -11.388 -5.845 14.062 1.00 95.50 155 LEU A C 1
ATOM 1084 O O . LEU A 1 155 ? -11.940 -6.583 13.246 1.00 95.50 155 LEU A O 1
ATOM 1088 N N . THR A 1 156 ? -11.982 -4.764 14.560 1.00 96.06 156 THR A N 1
ATOM 1089 C CA . THR A 1 156 ? -13.234 -4.210 14.035 1.00 96.06 156 THR A CA 1
ATOM 1090 C C . THR A 1 156 ? -12.911 -2.947 13.249 1.00 96.06 156 THR A C 1
ATOM 1092 O O . THR A 1 156 ? -12.273 -2.043 13.781 1.00 96.06 156 THR A O 1
ATOM 1095 N N . ILE A 1 157 ? -13.339 -2.866 11.986 1.00 96.50 157 ILE A N 1
ATOM 1096 C CA . ILE A 1 157 ? -13.068 -1.704 11.129 1.00 96.50 157 ILE A CA 1
ATOM 1097 C C . ILE A 1 157 ? -14.381 -1.110 10.635 1.00 96.50 157 ILE A C 1
ATOM 1099 O O . ILE A 1 157 ? -15.186 -1.804 10.015 1.00 96.50 157 ILE A O 1
ATOM 1103 N N . VAL A 1 158 ? -14.575 0.183 10.886 1.00 96.62 158 VAL A N 1
ATOM 1104 C CA . VAL A 1 158 ? -15.741 0.947 10.436 1.00 96.62 158 VAL A CA 1
ATOM 1105 C C . VAL A 1 158 ? -15.277 2.061 9.509 1.00 96.62 158 VAL A C 1
ATOM 1107 O O . VAL A 1 158 ? -14.497 2.923 9.908 1.00 96.62 158 VAL A O 1
ATOM 1110 N N . ALA A 1 159 ? -15.771 2.050 8.274 1.00 96.62 159 ALA A N 1
ATOM 1111 C CA . ALA A 1 159 ? -15.475 3.078 7.286 1.00 96.62 159 ALA A CA 1
ATOM 1112 C C . ALA A 1 159 ? -16.511 4.209 7.329 1.00 96.62 159 ALA A C 1
ATOM 1114 O O . ALA A 1 159 ? -17.714 3.951 7.361 1.00 96.62 159 ALA A O 1
ATOM 1115 N N . THR A 1 160 ? -16.060 5.464 7.319 1.00 97.38 160 THR A N 1
ATOM 1116 C CA . THR A 1 160 ? -16.917 6.656 7.234 1.00 97.38 160 THR A CA 1
ATOM 1117 C C . THR A 1 160 ? -16.251 7.702 6.347 1.00 97.38 160 THR A C 1
ATOM 1119 O O . THR A 1 160 ? -15.320 8.383 6.764 1.00 97.38 160 THR A O 1
ATOM 1122 N N . GLY A 1 161 ? -16.729 7.849 5.108 1.00 96.62 161 GLY A N 1
ATOM 1123 C CA . GLY A 1 161 ? -16.106 8.766 4.152 1.00 96.62 161 GLY A CA 1
ATOM 1124 C C . GLY A 1 161 ? -14.644 8.388 3.907 1.00 96.62 161 GLY A C 1
ATOM 1125 O O . GLY A 1 161 ? -14.376 7.264 3.492 1.00 96.62 161 GLY A O 1
ATOM 1126 N N . ALA A 1 162 ? -13.719 9.314 4.163 1.00 97.50 162 ALA A N 1
ATOM 1127 C CA . ALA A 1 162 ? -12.280 9.114 3.975 1.00 97.50 162 ALA A CA 1
ATOM 1128 C C . ALA A 1 162 ? -11.565 8.461 5.171 1.00 97.50 162 ALA A C 1
ATOM 1130 O O . ALA A 1 162 ? -10.346 8.296 5.126 1.00 97.50 162 ALA A O 1
ATOM 1131 N N . ASP A 1 163 ? -12.304 8.089 6.218 1.00 97.88 163 ASP A N 1
ATOM 1132 C CA . ASP A 1 163 ? -11.752 7.565 7.463 1.00 97.88 163 ASP A CA 1
ATOM 1133 C C . ASP A 1 163 ? -12.097 6.084 7.672 1.00 97.88 163 ASP A C 1
ATOM 1135 O O . ASP A 1 163 ? -13.219 5.639 7.417 1.00 97.88 163 ASP A O 1
ATOM 1139 N N . LEU A 1 164 ? -11.140 5.332 8.216 1.00 97.56 164 LEU A N 1
ATOM 1140 C CA . LEU A 1 164 ? -11.327 4.014 8.818 1.00 97.56 164 LEU A CA 1
ATOM 1141 C C . LEU A 1 164 ? -11.069 4.110 10.320 1.00 97.56 164 LEU A C 1
ATOM 1143 O O . LEU A 1 164 ? -9.936 4.322 10.748 1.00 97.56 164 LEU A O 1
ATOM 1147 N N . ALA A 1 165 ? -12.101 3.889 11.127 1.00 97.31 165 ALA A N 1
ATOM 1148 C CA . ALA A 1 165 ? -11.943 3.634 12.551 1.00 97.31 165 ALA A CA 1
ATOM 1149 C C . ALA A 1 165 ? -11.593 2.153 12.749 1.00 97.31 165 ALA A C 1
ATOM 1151 O O . ALA A 1 165 ? -12.422 1.280 12.496 1.00 97.31 165 ALA A O 1
ATOM 1152 N N . VAL A 1 166 ? -10.361 1.876 13.175 1.00 97.12 166 VAL A N 1
ATOM 1153 C CA . VAL A 1 166 ? -9.827 0.532 13.417 1.00 97.12 166 VAL A CA 1
ATOM 1154 C C . VAL A 1 166 ? -9.738 0.310 14.922 1.00 97.12 166 VAL A C 1
ATOM 1156 O O . VAL A 1 166 ? -8.877 0.880 15.589 1.00 97.12 166 VAL A O 1
ATOM 1159 N N . THR A 1 167 ? -10.629 -0.512 15.461 1.00 97.31 167 THR A N 1
ATOM 1160 C CA . THR A 1 167 ? -10.619 -0.932 16.864 1.00 97.31 167 THR A CA 1
ATOM 1161 C C . THR A 1 167 ? -9.909 -2.270 16.993 1.00 97.31 167 THR A C 1
ATOM 1163 O O . THR A 1 167 ? -10.278 -3.238 16.328 1.00 97.31 167 THR A O 1
ATOM 1166 N N . VAL A 1 168 ? -8.900 -2.321 17.859 1.00 97.25 168 VAL A N 1
ATOM 1167 C CA . VAL A 1 168 ? -8.172 -3.548 18.191 1.00 97.25 168 VAL A CA 1
ATOM 1168 C C . VAL A 1 168 ? -8.862 -4.232 19.361 1.00 97.25 168 VAL A C 1
ATOM 1170 O O . VAL A 1 168 ? -9.122 -3.590 20.378 1.00 97.25 168 VAL A O 1
ATOM 1173 N N . ASP A 1 169 ? -9.128 -5.532 19.262 1.00 97.12 169 ASP A N 1
ATOM 1174 C CA . ASP A 1 169 ? -9.697 -6.288 20.376 1.00 97.12 169 ASP A CA 1
ATOM 1175 C C . ASP A 1 169 ? -8.770 -6.254 21.602 1.00 97.12 169 ASP A C 1
ATOM 1177 O O . ASP A 1 169 ? -7.545 -6.306 21.491 1.00 97.12 169 ASP A O 1
ATOM 1181 N N . ALA A 1 170 ? -9.344 -6.221 22.807 1.00 96.06 170 ALA A N 1
ATOM 1182 C CA . ALA A 1 170 ? -8.572 -6.138 24.054 1.00 96.06 170 ALA A CA 1
ATOM 1183 C C . ALA A 1 170 ? -7.614 -7.327 24.279 1.00 96.06 170 ALA A C 1
ATOM 1185 O O . ALA A 1 170 ? -6.634 -7.196 25.005 1.00 96.06 170 ALA A O 1
ATOM 1186 N N . GLY A 1 171 ? -7.902 -8.482 23.669 1.00 94.00 171 GLY A N 1
ATOM 1187 C CA . GLY A 1 171 ? -7.071 -9.688 23.732 1.00 94.00 171 GLY A CA 1
ATOM 1188 C C . GLY A 1 171 ? -6.172 -9.903 22.514 1.00 94.00 171 GLY A C 1
ATOM 1189 O O . GLY A 1 171 ? -5.614 -10.991 22.376 1.00 94.00 171 GLY A O 1
ATOM 1190 N N . HIS A 1 172 ? -6.071 -8.929 21.605 1.00 95.94 172 HIS A N 1
ATOM 1191 C CA . HIS A 1 172 ? -5.243 -9.071 20.412 1.00 95.94 172 HIS A CA 1
ATOM 1192 C C . HIS A 1 172 ? -3.758 -9.194 20.788 1.00 95.94 172 HIS A C 1
ATOM 1194 O O . HIS A 1 172 ? -3.274 -8.513 21.693 1.00 95.94 172 HIS A O 1
ATOM 1200 N N . ALA A 1 173 ? -3.033 -10.078 20.103 1.00 94.81 173 ALA A N 1
ATOM 1201 C CA . ALA A 1 173 ? -1.612 -10.284 20.359 1.00 94.81 173 ALA A CA 1
ATOM 1202 C C . ALA A 1 173 ? -0.788 -9.060 19.931 1.00 94.81 173 ALA A C 1
ATOM 1204 O O . ALA A 1 173 ? -1.096 -8.412 18.935 1.00 94.81 173 ALA A O 1
ATOM 1205 N N . VAL A 1 174 ? 0.291 -8.768 20.657 1.00 95.06 174 VAL A N 1
ATOM 1206 C CA . VAL A 1 174 ? 1.228 -7.706 20.264 1.00 95.06 174 VAL A CA 1
ATOM 1207 C C . VAL A 1 174 ? 1.935 -8.062 18.957 1.00 95.06 174 VAL A C 1
ATOM 1209 O O . VAL A 1 174 ? 2.307 -9.219 18.737 1.00 95.06 174 VAL A O 1
ATOM 1212 N N . GLY A 1 175 ? 2.150 -7.067 18.099 1.00 94.88 175 GLY A N 1
ATOM 1213 C CA . GLY A 1 175 ? 2.824 -7.250 16.817 1.00 94.88 175 GLY A CA 1
ATOM 1214 C C . GLY A 1 175 ? 2.258 -6.407 15.673 1.00 94.88 175 GLY A C 1
ATOM 1215 O O . GLY A 1 175 ? 1.328 -5.620 15.865 1.00 94.88 175 GLY A O 1
ATOM 1216 N N . PRO A 1 176 ? 2.843 -6.540 14.471 1.00 94.62 176 PRO A N 1
ATOM 1217 C CA . PRO A 1 176 ? 2.390 -5.817 13.293 1.00 94.62 176 PRO A CA 1
ATOM 1218 C C . PRO A 1 176 ? 1.077 -6.398 12.758 1.00 94.62 176 PRO A C 1
ATOM 1220 O O . PRO A 1 176 ? 0.936 -7.612 12.607 1.00 94.62 176 PRO A O 1
ATOM 1223 N N . VAL A 1 177 ? 0.146 -5.520 12.394 1.00 94.00 177 VAL A N 1
ATOM 1224 C CA . VAL A 1 177 ? -1.121 -5.870 11.749 1.00 94.00 177 VAL A CA 1
ATOM 1225 C C . VAL A 1 177 ? -1.293 -5.027 10.495 1.00 94.00 177 VAL A C 1
ATOM 1227 O O . VAL A 1 177 ? -1.078 -3.818 10.503 1.00 94.00 177 VAL A O 1
ATOM 1230 N N . THR A 1 178 ? -1.674 -5.670 9.396 1.00 92.88 178 THR A N 1
ATOM 1231 C CA . THR A 1 178 ? -1.883 -4.992 8.114 1.00 92.88 178 THR A CA 1
ATOM 1232 C C . THR A 1 178 ? -3.343 -4.594 7.965 1.00 92.88 178 THR A C 1
ATOM 1234 O O . THR A 1 178 ? -4.221 -5.450 8.004 1.00 92.88 178 THR A O 1
ATOM 1237 N N . VAL A 1 179 ? -3.598 -3.308 7.743 1.00 94.44 179 VAL A N 1
ATOM 1238 C CA . VAL A 1 179 ? -4.912 -2.776 7.377 1.00 94.44 179 VAL A CA 1
ATOM 1239 C C . VAL A 1 179 ? -4.893 -2.390 5.905 1.00 94.44 179 VAL A C 1
ATOM 1241 O O . VAL A 1 179 ? -3.967 -1.723 5.440 1.00 94.44 179 VAL A O 1
ATOM 1244 N N . GLN A 1 180 ? -5.926 -2.794 5.171 1.00 94.00 180 GLN A N 1
ATOM 1245 C CA . GLN A 1 180 ? -6.075 -2.491 3.754 1.00 94.00 180 GLN A CA 1
ATOM 1246 C C . GLN A 1 180 ? -7.401 -1.786 3.485 1.00 94.00 180 GLN A C 1
ATOM 1248 O O . GLN A 1 180 ? -8.440 -2.116 4.063 1.00 94.00 180 GLN A O 1
ATOM 1253 N N . ALA A 1 181 ? -7.341 -0.809 2.587 1.00 94.62 181 ALA A N 1
ATOM 1254 C CA . ALA A 1 181 ? -8.462 0.009 2.175 1.00 94.62 181 ALA A CA 1
ATOM 1255 C C . ALA A 1 181 ? -8.576 0.036 0.650 1.00 94.62 181 ALA A C 1
ATOM 1257 O O . ALA A 1 181 ? -7.570 0.004 -0.062 1.00 94.62 181 ALA A O 1
ATOM 1258 N N . VAL A 1 182 ? -9.804 0.146 0.158 1.00 94.88 182 VAL A N 1
ATOM 1259 C CA . VAL A 1 182 ? -10.119 0.401 -1.253 1.00 94.88 182 VAL A CA 1
ATOM 1260 C C . VAL A 1 182 ? -10.917 1.687 -1.375 1.00 94.88 182 VAL A C 1
ATOM 1262 O O . VAL A 1 182 ? -11.660 2.039 -0.462 1.00 94.88 182 VAL A O 1
ATOM 1265 N N . ASP A 1 183 ? -10.799 2.366 -2.509 1.00 94.38 183 ASP A N 1
ATOM 1266 C CA . ASP A 1 183 ? -11.731 3.422 -2.903 1.00 94.38 183 ASP A CA 1
ATOM 1267 C C . ASP A 1 183 ? -13.144 2.827 -3.049 1.00 94.38 183 ASP A C 1
ATOM 1269 O O . ASP A 1 183 ? -13.351 1.837 -3.759 1.00 94.38 183 ASP A O 1
ATOM 1273 N N . GLY A 1 184 ? -14.128 3.432 -2.382 1.00 91.88 184 GLY A N 1
ATOM 1274 C CA . GLY A 1 184 ? -15.522 2.988 -2.412 1.00 91.88 184 GLY A CA 1
ATOM 1275 C C . GLY A 1 184 ? -16.176 3.073 -3.797 1.00 91.88 184 GLY A C 1
ATOM 1276 O O . GLY A 1 184 ? -17.155 2.373 -4.047 1.00 91.88 184 GLY A O 1
ATOM 1277 N N . GLY A 1 185 ? -15.640 3.899 -4.701 1.00 91.25 185 GLY A N 1
ATOM 1278 C CA . GLY A 1 185 ? -16.059 3.995 -6.100 1.00 91.25 185 GLY A CA 1
ATOM 1279 C C . GLY A 1 185 ? -15.221 3.156 -7.069 1.00 91.25 185 GLY A C 1
ATOM 1280 O O . GLY A 1 185 ? -15.647 2.945 -8.205 1.00 91.25 185 GLY A O 1
ATOM 1281 N N . ASN A 1 186 ? -14.046 2.668 -6.655 1.00 89.56 186 ASN A N 1
ATOM 1282 C CA . ASN A 1 186 ? -13.155 1.885 -7.510 1.00 89.56 186 ASN A CA 1
ATOM 1283 C C . ASN A 1 186 ? -12.267 0.915 -6.709 1.00 89.56 186 ASN A C 1
ATOM 1285 O O . ASN A 1 186 ? -11.174 1.266 -6.274 1.00 89.56 186 ASN A O 1
ATOM 1289 N N . ALA A 1 187 ? -12.665 -0.357 -6.636 1.00 87.38 187 ALA A N 1
ATOM 1290 C CA . ALA A 1 187 ? -11.927 -1.391 -5.903 1.00 87.38 187 ALA A CA 1
ATOM 1291 C C . ALA A 1 187 ? -10.497 -1.679 -6.423 1.00 87.38 187 ALA A C 1
ATOM 1293 O O . ALA A 1 187 ? -9.734 -2.374 -5.752 1.00 87.38 187 ALA A O 1
ATOM 1294 N N . GLN A 1 188 ? -10.113 -1.164 -7.599 1.00 84.38 188 GLN A N 1
ATOM 1295 C CA . GLN A 1 188 ? -8.736 -1.252 -8.109 1.00 84.38 188 GLN A CA 1
ATOM 1296 C C . GLN A 1 188 ? -7.808 -0.210 -7.465 1.00 84.38 188 GLN A C 1
ATOM 1298 O O . GLN A 1 188 ? -6.596 -0.405 -7.424 1.00 84.38 188 GLN A O 1
ATOM 1303 N N . ARG A 1 189 ? -8.352 0.890 -6.929 1.00 89.62 189 ARG A N 1
ATOM 1304 C CA . ARG A 1 189 ? -7.578 1.888 -6.182 1.00 89.62 189 ARG A CA 1
ATOM 1305 C C . ARG A 1 189 ? -7.483 1.449 -4.730 1.00 89.62 189 ARG A C 1
ATOM 1307 O O . ARG A 1 189 ? -8.470 1.499 -4.001 1.00 89.62 189 ARG A O 1
ATOM 1314 N N . GLN A 1 190 ? -6.298 1.014 -4.317 1.00 90.94 190 GLN A N 1
ATOM 1315 C CA . GLN A 1 190 ? -6.082 0.437 -2.993 1.00 90.94 190 GLN A CA 1
ATOM 1316 C C . GLN A 1 190 ? -4.940 1.120 -2.247 1.00 90.94 190 GLN A C 1
ATOM 1318 O O . GLN A 1 190 ? -3.998 1.633 -2.859 1.00 90.94 190 GLN A O 1
ATOM 1323 N N . ALA A 1 191 ? -5.008 1.045 -0.922 1.00 93.31 191 ALA A N 1
ATOM 1324 C CA . ALA A 1 191 ? -3.948 1.441 -0.011 1.00 93.31 191 ALA A CA 1
ATOM 1325 C C . ALA A 1 191 ? -3.788 0.415 1.109 1.00 93.31 191 ALA A C 1
ATOM 1327 O O . ALA A 1 191 ? -4.734 -0.281 1.486 1.00 93.31 191 ALA A O 1
ATOM 1328 N N . ARG A 1 192 ? -2.583 0.356 1.667 1.00 93.06 192 ARG A N 1
ATOM 1329 C CA . ARG A 1 192 ? -2.231 -0.496 2.799 1.00 93.06 192 ARG A CA 1
ATOM 1330 C C . ARG A 1 192 ? -1.513 0.333 3.852 1.00 93.06 192 ARG A C 1
ATOM 1332 O O . ARG A 1 192 ? -0.803 1.276 3.516 1.00 93.06 192 ARG A O 1
ATOM 1339 N N . ARG A 1 193 ? -1.667 -0.047 5.117 1.00 94.62 193 ARG A N 1
ATOM 1340 C CA . ARG A 1 193 ? -0.853 0.452 6.225 1.00 94.62 193 ARG A CA 1
ATOM 1341 C C . ARG A 1 193 ? -0.616 -0.651 7.239 1.00 94.62 193 ARG A C 1
ATOM 1343 O O . ARG A 1 193 ? -1.549 -1.369 7.595 1.00 94.62 193 ARG A O 1
ATOM 1350 N N . VAL A 1 194 ? 0.616 -0.766 7.714 1.00 94.38 194 VAL A N 1
ATOM 1351 C CA . VAL A 1 194 ? 0.935 -1.597 8.872 1.00 94.38 194 VAL A CA 1
ATOM 1352 C C . VAL A 1 194 ? 0.812 -0.744 10.131 1.00 94.38 194 VAL A C 1
ATOM 1354 O O . VAL A 1 194 ? 1.400 0.331 10.234 1.00 94.38 194 VAL A O 1
ATOM 1357 N N . ILE A 1 195 ? 0.029 -1.228 11.090 1.00 95.44 195 ILE A N 1
ATOM 1358 C CA . ILE A 1 195 ? -0.039 -0.693 12.452 1.00 95.44 195 ILE A CA 1
ATOM 1359 C C . ILE A 1 195 ? 0.661 -1.660 13.404 1.00 95.44 195 ILE A C 1
ATOM 1361 O O . ILE A 1 195 ? 0.696 -2.864 13.154 1.00 95.44 195 ILE A O 1
ATOM 1365 N N . THR A 1 196 ? 1.212 -1.150 14.501 1.00 97.06 196 THR A N 1
ATOM 1366 C CA . THR A 1 196 ? 1.828 -1.973 15.547 1.00 97.06 196 THR A CA 1
ATOM 1367 C C . THR A 1 196 ? 0.911 -2.016 16.758 1.00 97.06 196 THR A C 1
ATOM 1369 O O . THR A 1 196 ? 0.623 -0.976 17.351 1.00 97.06 196 THR A O 1
ATOM 1372 N N . VAL A 1 197 ? 0.480 -3.216 17.143 1.00 96.56 197 VAL A N 1
ATOM 1373 C CA . VAL A 1 197 ? -0.203 -3.449 18.417 1.00 96.56 197 VAL A CA 1
ATOM 1374 C C . VAL A 1 197 ? 0.858 -3.579 19.508 1.00 96.56 197 VAL A C 1
ATOM 1376 O O . VAL A 1 197 ? 1.682 -4.497 19.440 1.00 96.56 197 VAL A O 1
ATOM 1379 N N . ALA A 1 198 ? 0.871 -2.648 20.464 1.00 91.94 198 ALA A N 1
ATOM 1380 C CA . ALA A 1 198 ? 1.916 -2.512 21.485 1.00 91.94 198 ALA A CA 1
ATOM 1381 C C . ALA A 1 198 ? 1.350 -2.258 22.886 1.00 91.94 198 ALA A C 1
ATOM 1383 O O . ALA A 1 198 ? 0.279 -1.618 22.992 1.00 91.94 198 ALA A O 1
#

Nearest PDB structures (foldseek):
  6s5w-assembly2_B  TM=6.830E-01  e=7.753E-02  Lactobacillus acidophilus
  7usr-assembly1_A  TM=4.494E-01  e=1.175E-01  Plasmodium falciparum 3D7
  5vvm-assembly2_B  TM=2.694E-01  e=1.546E-02  Homo sapiens
  8fwm-assembly1_F  TM=1.724E-01  e=4.855E-02  Agrobacterium phage Milano
  8fxr-assembly1_S3  TM=1.420E-01  e=3.040E-02  Agrobacterium phage Milano